Protein AF-A0A920EC69-F1 (afdb_monomer_lite)

Foldseek 3Di:
DPDDPDDDPVNVVLLDDDVVVVVLLVVLVFDWDAAPSWTFTDDLQFGQKTWDQDPVRDIDIQGGRWDVRSVVCCVPPVPDPPSVRSNVVSVVLVQAQFAPHDDDPSLQFRQLSNQLSVCVDPPRPPQWAPKDWDHFPDDDPTRNDHDWTWIWTDDPNWIEIEIEGEAQDLCRQVRSQVCCVVVPTQEYEYEYAPVRPDVVNVVSNVPDPHHYYYDHDHRRHHDDPPPDD

Radius of gyration: 18.62 Å; chains: 1; bounding box: 47×55×48 Å

pLDDT: mean 84.96, std 16.76, range [35.03, 98.44]

Structure (mmCIF, N/CA/C/O backbone):
data_AF-A0A920EC69-F1
#
_entry.id   AF-A0A920EC69-F1
#
loop_
_atom_site.group_PDB
_atom_site.id
_atom_site.type_symbol
_atom_site.label_atom_id
_atom_site.label_alt_id
_atom_site.label_comp_id
_atom_site.label_asym_id
_atom_site.label_entity_id
_atom_site.label_seq_id
_atom_site.pdbx_PDB_ins_code
_atom_site.Cartn_x
_atom_site.Cartn_y
_atom_site.Cartn_z
_atom_site.occupancy
_atom_site.B_iso_or_equiv
_atom_site.auth_seq_id
_atom_site.auth_comp_id
_atom_site.auth_asym_id
_atom_site.auth_atom_id
_atom_site.pdbx_PDB_model_num
ATOM 1 N N . MET A 1 1 ? -29.998 -17.412 0.182 1.00 40.50 1 MET A N 1
ATOM 2 C CA . MET A 1 1 ? -28.534 -17.211 0.162 1.00 40.50 1 MET A CA 1
ATOM 3 C C . MET A 1 1 ? -28.000 -17.900 -1.075 1.00 40.50 1 MET A C 1
ATOM 5 O O . MET A 1 1 ? -28.049 -19.121 -1.127 1.00 40.50 1 MET A O 1
ATOM 9 N N . ALA A 1 2 ? -27.590 -17.143 -2.092 1.00 36.06 2 ALA A N 1
ATOM 10 C CA . ALA A 1 2 ? -26.798 -17.727 -3.168 1.00 36.06 2 ALA A CA 1
ATOM 11 C C . ALA A 1 2 ? -25.418 -18.094 -2.587 1.00 36.06 2 ALA A C 1
ATOM 13 O O . ALA A 1 2 ? -24.893 -17.312 -1.789 1.00 36.06 2 ALA A O 1
ATOM 14 N N . PRO A 1 3 ? -24.854 -19.270 -2.902 1.00 36.69 3 PRO A N 1
ATOM 15 C CA . PRO A 1 3 ? -23.499 -19.602 -2.485 1.00 36.69 3 PRO A CA 1
ATOM 16 C C . PRO A 1 3 ? -22.520 -18.585 -3.086 1.00 36.69 3 PRO A C 1
ATOM 18 O O . PRO A 1 3 ? -22.623 -18.245 -4.265 1.00 36.69 3 PRO A O 1
ATOM 21 N N . HIS A 1 4 ? -21.587 -18.085 -2.270 1.00 42.31 4 HIS A N 1
ATOM 22 C CA . HIS A 1 4 ? -20.467 -17.289 -2.769 1.00 42.31 4 HIS A CA 1
ATOM 23 C C . HIS A 1 4 ? -19.685 -18.117 -3.799 1.00 42.31 4 HIS A C 1
ATOM 25 O O . HIS A 1 4 ? -19.462 -19.308 -3.554 1.00 42.31 4 HIS A O 1
ATOM 31 N N . PRO A 1 5 ? -19.256 -17.523 -4.927 1.00 43.00 5 PRO A N 1
ATOM 32 C CA . PRO A 1 5 ? -18.393 -18.215 -5.870 1.00 43.00 5 PRO A CA 1
ATOM 33 C C . PRO A 1 5 ? -17.132 -18.666 -5.131 1.00 43.00 5 PRO A C 1
ATOM 35 O O . PRO A 1 5 ? -16.406 -17.860 -4.548 1.00 43.00 5 PRO A O 1
ATOM 38 N N . GLN A 1 6 ? -16.909 -19.979 -5.097 1.00 46.25 6 GLN A N 1
ATOM 39 C CA . GLN A 1 6 ? -15.645 -20.535 -4.638 1.00 46.25 6 GLN A CA 1
ATOM 40 C C . GLN A 1 6 ? -14.554 -20.071 -5.600 1.00 46.25 6 GLN A C 1
ATOM 42 O O . GLN A 1 6 ? -14.723 -20.149 -6.817 1.00 46.25 6 GLN A O 1
ATOM 47 N N . ARG A 1 7 ? -13.446 -19.579 -5.041 1.00 44.22 7 ARG A N 1
ATOM 48 C CA . ARG A 1 7 ? -12.288 -19.100 -5.796 1.00 44.22 7 ARG A CA 1
ATOM 49 C C . ARG A 1 7 ? -11.799 -20.205 -6.739 1.00 44.22 7 ARG A C 1
ATOM 51 O O . ARG A 1 7 ? -11.346 -21.250 -6.274 1.00 44.22 7 ARG A O 1
ATOM 58 N N . GLY A 1 8 ? -11.961 -20.005 -8.045 1.00 36.34 8 GLY A N 1
ATOM 59 C CA . GLY A 1 8 ? -11.660 -21.019 -9.055 1.00 36.34 8 GLY A CA 1
ATOM 60 C C . GLY A 1 8 ? -10.157 -21.260 -9.211 1.00 36.34 8 GLY A C 1
ATOM 61 O O . GLY A 1 8 ? -9.343 -20.363 -9.000 1.00 36.34 8 GLY A O 1
ATOM 62 N N . SER A 1 9 ? -9.778 -22.465 -9.639 1.00 38.69 9 SER A N 1
ATOM 63 C CA . SER A 1 9 ? -8.388 -22.844 -9.942 1.00 38.69 9 SER A CA 1
ATOM 64 C C . SER A 1 9 ? -7.708 -21.951 -10.992 1.00 38.69 9 SER A C 1
ATOM 66 O O . SER A 1 9 ? -6.482 -21.890 -11.023 1.00 38.69 9 SER A O 1
ATOM 68 N N . ASP A 1 10 ? -8.479 -21.241 -11.820 1.00 38.44 10 ASP A N 1
ATOM 69 C CA . ASP A 1 10 ? -7.960 -20.288 -12.810 1.00 38.44 10 ASP A CA 1
ATOM 70 C C . ASP A 1 10 ? -7.569 -18.924 -12.203 1.00 38.44 10 ASP A C 1
ATOM 72 O O . ASP A 1 10 ? -6.589 -18.336 -12.653 1.00 38.44 10 ASP A O 1
ATOM 76 N N . GLU A 1 11 ? -8.210 -18.462 -11.117 1.00 39.25 11 GLU A N 1
ATOM 77 C CA . GLU A 1 11 ? -7.762 -17.261 -10.372 1.00 39.25 11 GLU A CA 1
ATOM 78 C C . GLU A 1 11 ? -6.449 -17.505 -9.610 1.00 39.25 11 GLU A C 1
ATOM 80 O O . GLU A 1 11 ? -5.664 -16.588 -9.374 1.00 39.25 11 GLU A O 1
ATOM 85 N N . LEU A 1 12 ? -6.190 -18.753 -9.211 1.00 40.03 12 LEU A N 1
ATOM 86 C CA . LEU A 1 12 ? -4.910 -19.155 -8.619 1.00 40.03 12 LEU A CA 1
ATOM 87 C C . LEU A 1 12 ? -3.797 -19.234 -9.675 1.00 40.03 12 LEU A C 1
ATOM 89 O O . LEU A 1 12 ? -2.646 -18.932 -9.366 1.00 40.03 12 LEU A O 1
ATOM 93 N N . LYS A 1 13 ? -4.130 -19.583 -10.926 1.00 41.31 13 LYS A N 1
ATOM 94 C CA . LYS A 1 13 ? -3.188 -19.541 -12.055 1.00 41.31 13 LYS A CA 1
ATOM 95 C C . LYS A 1 13 ? -2.881 -18.114 -12.506 1.00 41.31 13 LYS A C 1
ATOM 97 O O . LYS A 1 13 ? -1.731 -17.848 -12.825 1.00 41.31 13 LYS A O 1
ATOM 102 N N . SER A 1 14 ? -3.840 -17.185 -12.458 1.00 48.25 14 SER A N 1
ATOM 103 C CA . SER A 1 14 ? -3.589 -15.764 -12.766 1.00 48.25 14 SER A CA 1
ATOM 104 C C . SER A 1 14 ? -2.726 -15.048 -11.714 1.00 48.25 14 SER A C 1
ATOM 106 O O . SER A 1 14 ? -2.294 -13.920 -11.933 1.00 48.25 14 SER A O 1
ATOM 108 N N . GLN A 1 15 ? -2.469 -15.689 -10.568 1.00 56.97 15 GLN A N 1
ATOM 109 C CA . GLN A 1 15 ? -1.502 -15.237 -9.560 1.00 56.97 15 GLN A CA 1
ATOM 110 C C . GLN A 1 15 ? -0.116 -15.885 -9.723 1.00 56.97 15 GLN A C 1
ATOM 112 O O . GLN A 1 15 ? 0.828 -15.544 -9.006 1.00 56.97 15 GLN A O 1
ATOM 117 N N . SER A 1 16 ? 0.026 -16.839 -10.645 1.00 70.50 16 SER A N 1
ATOM 118 C CA . SER A 1 16 ? 1.314 -17.439 -10.971 1.00 70.50 16 SER A CA 1
ATOM 119 C C . SER A 1 16 ? 2.087 -16.482 -11.866 1.00 70.50 16 SER A C 1
ATOM 121 O O . SER A 1 16 ? 1.636 -16.145 -12.955 1.00 70.50 16 SER A O 1
ATOM 123 N N . ILE A 1 17 ? 3.261 -16.058 -11.410 1.00 82.94 17 ILE A N 1
ATOM 124 C CA . ILE A 1 17 ? 4.169 -15.206 -12.182 1.00 82.94 17 ILE A CA 1
ATOM 125 C C . ILE A 1 17 ? 5.371 -16.034 -12.605 1.00 82.94 17 ILE A C 1
ATOM 127 O O . ILE A 1 17 ? 5.779 -16.933 -11.863 1.00 82.94 17 ILE A O 1
ATOM 131 N N . ASP A 1 18 ? 5.935 -15.729 -13.772 1.00 87.38 18 ASP A N 1
ATOM 132 C CA . ASP A 1 18 ? 7.163 -16.371 -14.234 1.00 87.38 18 ASP A CA 1
ATOM 133 C C . ASP A 1 18 ? 8.250 -16.276 -13.135 1.00 87.38 18 ASP A C 1
ATOM 135 O O . ASP A 1 18 ? 8.505 -15.176 -12.622 1.00 87.38 18 ASP A O 1
ATOM 139 N N . PRO A 1 19 ? 8.885 -17.396 -12.730 1.00 89.88 19 PRO A N 1
ATOM 140 C CA . PRO A 1 19 ? 9.929 -17.395 -11.708 1.00 89.88 19 PRO A CA 1
ATOM 141 C C . PRO A 1 19 ? 11.112 -16.463 -12.006 1.00 89.88 19 PRO A C 1
ATOM 143 O O . PRO A 1 19 ? 11.703 -15.920 -11.071 1.00 89.88 19 PRO A O 1
ATOM 146 N N . LEU A 1 20 ? 11.460 -16.251 -13.278 1.00 90.62 20 LEU A N 1
ATOM 147 C CA . LEU A 1 20 ? 12.510 -15.319 -13.692 1.00 90.62 20 LEU A CA 1
ATOM 148 C C . LEU A 1 20 ? 12.083 -13.871 -13.449 1.00 90.62 20 LEU A C 1
ATOM 150 O O . LEU A 1 20 ? 12.852 -13.102 -12.871 1.00 90.62 20 LEU A O 1
ATOM 154 N N . ILE A 1 21 ? 10.843 -13.516 -13.806 1.00 91.31 21 ILE A N 1
ATOM 155 C CA . ILE A 1 21 ? 10.281 -12.185 -13.529 1.00 91.31 21 ILE A CA 1
ATOM 156 C C . ILE A 1 21 ? 10.202 -11.951 -12.018 1.00 91.31 21 ILE A C 1
ATOM 158 O O . ILE A 1 21 ? 10.614 -10.897 -11.533 1.00 91.31 21 ILE A O 1
ATOM 162 N N . ARG A 1 22 ? 9.740 -12.949 -11.253 1.00 92.69 22 ARG A N 1
ATOM 163 C CA . ARG A 1 22 ? 9.722 -12.895 -9.783 1.00 92.69 22 ARG A CA 1
ATOM 164 C C . ARG A 1 22 ? 11.104 -12.585 -9.218 1.00 92.69 22 ARG A C 1
ATOM 166 O O . ARG A 1 22 ? 11.244 -11.657 -8.429 1.00 92.69 22 ARG A O 1
ATOM 173 N N . ASN A 1 23 ? 12.111 -13.344 -9.642 1.00 93.38 23 ASN A N 1
ATOM 174 C CA . ASN A 1 23 ? 13.487 -13.186 -9.182 1.00 93.38 23 ASN A CA 1
ATOM 175 C C . ASN A 1 23 ? 14.032 -11.791 -9.529 1.00 93.38 23 ASN A C 1
ATOM 177 O O . ASN A 1 23 ? 14.634 -11.136 -8.683 1.00 93.38 23 ASN A O 1
ATOM 181 N N . MET A 1 24 ? 13.758 -11.294 -10.738 1.00 93.44 24 MET A N 1
ATOM 182 C CA . MET A 1 24 ? 14.157 -9.950 -11.159 1.00 93.44 24 MET A CA 1
ATOM 183 C C . MET A 1 24 ? 13.553 -8.854 -10.262 1.00 93.44 24 MET A C 1
ATOM 185 O O . MET A 1 24 ? 14.264 -7.938 -9.848 1.00 93.44 24 MET A O 1
ATOM 189 N N . LEU A 1 25 ? 12.267 -8.967 -9.913 1.00 94.44 25 LEU A N 1
ATOM 190 C CA . LEU A 1 25 ? 11.591 -8.041 -8.998 1.00 94.44 25 LEU A CA 1
ATOM 191 C C . LEU A 1 25 ? 12.169 -8.119 -7.577 1.00 94.44 25 LEU A C 1
ATOM 193 O O . LEU A 1 25 ? 12.490 -7.089 -6.984 1.00 94.44 25 LEU A O 1
ATOM 197 N N . GLU A 1 26 ? 12.353 -9.327 -7.045 1.00 94.06 26 GLU A N 1
ATOM 198 C CA . GLU A 1 26 ? 12.874 -9.555 -5.691 1.00 94.06 26 GLU A CA 1
ATOM 199 C C . GLU A 1 26 ? 14.326 -9.062 -5.540 1.00 94.06 26 GLU A C 1
ATOM 201 O O . GLU A 1 26 ? 14.648 -8.404 -4.548 1.00 94.06 26 GLU A O 1
ATOM 206 N N . LYS A 1 27 ? 15.184 -9.279 -6.550 1.00 95.19 27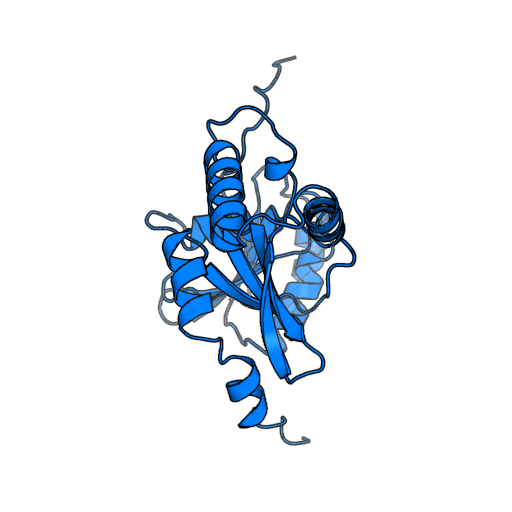 LYS A N 1
ATOM 207 C CA . LYS A 1 27 ? 16.550 -8.717 -6.613 1.00 95.19 27 LYS A CA 1
ATOM 208 C C . LYS A 1 27 ? 16.570 -7.192 -6.551 1.00 95.19 27 LYS A C 1
ATOM 210 O O . LYS A 1 27 ? 17.509 -6.618 -6.014 1.00 95.19 27 LYS A O 1
ATOM 215 N N . ASN A 1 28 ? 15.525 -6.551 -7.067 1.00 94.31 28 ASN A N 1
ATOM 216 C CA . ASN A 1 28 ? 15.339 -5.102 -7.052 1.00 94.31 28 ASN A CA 1
ATOM 217 C C . ASN A 1 28 ? 14.500 -4.621 -5.857 1.00 94.31 28 ASN A C 1
ATOM 219 O O . ASN A 1 28 ? 13.932 -3.529 -5.889 1.00 94.31 28 ASN A O 1
ATOM 223 N N . HIS A 1 29 ? 14.404 -5.441 -4.803 1.00 95.06 29 HIS A N 1
ATOM 224 C CA . HIS A 1 29 ? 13.693 -5.150 -3.556 1.00 95.06 29 HIS A CA 1
ATOM 225 C C . HIS A 1 29 ? 12.197 -4.853 -3.727 1.00 95.06 29 HIS A C 1
ATOM 227 O O . HIS A 1 29 ? 11.569 -4.258 -2.846 1.00 95.06 29 HIS A O 1
ATOM 233 N N . CYS A 1 30 ? 11.611 -5.270 -4.848 1.00 94.31 30 CYS A N 1
ATOM 234 C CA . CYS A 1 30 ? 10.189 -5.116 -5.083 1.00 94.31 30 CYS A CA 1
ATOM 235 C C . CYS A 1 30 ? 9.404 -6.212 -4.363 1.00 94.31 30 CYS A C 1
ATOM 237 O O . CYS A 1 30 ? 9.760 -7.390 -4.381 1.00 94.31 30 CYS A O 1
ATOM 239 N N . VAL A 1 31 ? 8.276 -5.819 -3.784 1.00 92.44 31 VAL A N 1
ATOM 240 C CA . VAL A 1 31 ? 7.234 -6.731 -3.324 1.00 92.44 31 VAL A CA 1
ATOM 241 C C . VAL A 1 31 ? 6.284 -6.983 -4.487 1.00 92.44 31 VAL A C 1
ATOM 243 O O . VAL A 1 31 ? 5.782 -6.041 -5.099 1.00 92.44 31 VAL A O 1
ATOM 246 N N . VAL A 1 32 ? 6.020 -8.254 -4.780 1.00 91.75 32 VAL A N 1
ATOM 247 C CA . VAL A 1 32 ? 5.036 -8.647 -5.796 1.00 91.75 32 VAL A CA 1
ATOM 248 C C . VAL A 1 32 ? 3.631 -8.488 -5.224 1.00 91.75 32 VAL A C 1
ATOM 250 O O . VAL A 1 32 ? 3.304 -9.092 -4.198 1.00 91.75 32 VAL A O 1
ATOM 253 N N . THR A 1 33 ? 2.791 -7.707 -5.896 1.00 89.19 33 THR A N 1
ATOM 254 C CA . THR A 1 33 ? 1.381 -7.515 -5.543 1.00 89.19 33 THR A CA 1
ATOM 255 C C . THR A 1 33 ? 0.462 -7.921 -6.689 1.00 89.19 33 THR A C 1
ATOM 257 O O . THR A 1 33 ? 0.853 -7.941 -7.856 1.00 89.19 33 THR A O 1
ATOM 260 N N . PHE A 1 34 ? -0.772 -8.279 -6.336 1.00 87.56 34 PHE A N 1
ATOM 261 C CA . PHE A 1 34 ? -1.829 -8.645 -7.274 1.00 87.56 34 PHE A CA 1
ATOM 262 C C . PHE A 1 34 ? -3.006 -7.720 -7.023 1.00 87.56 34 PHE A C 1
ATOM 264 O O . PHE A 1 34 ? -3.602 -7.768 -5.949 1.00 87.56 34 PHE A O 1
ATOM 271 N N . GLU A 1 35 ? -3.333 -6.872 -7.986 1.00 83.06 35 GLU A N 1
ATOM 272 C CA . GLU A 1 35 ? -4.371 -5.863 -7.824 1.00 83.06 35 GLU A CA 1
ATOM 273 C C . GLU A 1 35 ? -5.105 -5.649 -9.143 1.00 83.06 35 GLU A C 1
ATOM 275 O O . GLU A 1 35 ? -4.475 -5.439 -10.176 1.00 83.06 35 GLU A O 1
ATOM 280 N N . ASN A 1 36 ? -6.439 -5.720 -9.111 1.00 80.94 36 ASN A N 1
ATOM 281 C CA . ASN A 1 36 ? -7.310 -5.520 -10.277 1.00 80.94 36 ASN A CA 1
ATOM 282 C C . ASN A 1 36 ? -6.918 -6.389 -11.487 1.00 80.94 36 ASN A C 1
ATOM 284 O O . ASN A 1 36 ? -6.865 -5.925 -12.621 1.00 80.94 36 ASN A O 1
ATOM 288 N N . GLY A 1 37 ? -6.582 -7.659 -11.227 1.00 82.75 37 GLY A N 1
ATOM 289 C CA . GLY A 1 37 ? -6.149 -8.614 -12.253 1.00 82.75 37 GLY A CA 1
ATOM 290 C C . GLY A 1 37 ? -4.732 -8.384 -12.792 1.00 82.75 37 GLY A C 1
ATOM 291 O O . GLY A 1 37 ? -4.292 -9.139 -13.653 1.00 82.75 37 GLY A O 1
ATOM 292 N N . LYS A 1 38 ? -4.007 -7.384 -12.281 1.00 86.50 38 LYS A N 1
ATOM 293 C CA . LYS A 1 38 ? -2.642 -7.043 -12.691 1.00 86.50 38 LYS A CA 1
ATOM 294 C C . LYS A 1 38 ? -1.640 -7.498 -11.641 1.00 86.50 38 LYS A C 1
ATOM 296 O O . LYS A 1 38 ? -1.882 -7.384 -10.438 1.00 86.50 38 LYS A O 1
ATOM 301 N N . VAL A 1 39 ? -0.491 -7.970 -12.105 1.00 90.44 39 VAL A N 1
ATOM 302 C CA . VAL A 1 39 ? 0.662 -8.257 -11.249 1.00 90.44 39 VAL A CA 1
ATOM 303 C C . VAL A 1 39 ? 1.585 -7.054 -11.286 1.00 90.44 39 VAL A C 1
ATOM 305 O O . VAL A 1 39 ? 2.016 -6.643 -12.362 1.00 90.44 39 VAL A O 1
ATOM 308 N N . LYS A 1 40 ? 1.919 -6.505 -10.121 1.00 90.94 40 LYS A N 1
ATOM 309 C CA . LYS A 1 40 ? 2.798 -5.342 -10.003 1.00 90.94 40 LYS A CA 1
ATOM 310 C C . LYS A 1 40 ? 4.034 -5.670 -9.174 1.00 90.94 40 LYS A C 1
ATOM 312 O O . LYS A 1 40 ? 3.994 -6.483 -8.251 1.00 90.94 40 LYS A O 1
ATOM 317 N N . GLY A 1 41 ? 5.134 -5.008 -9.509 1.00 93.19 41 GLY A N 1
ATOM 318 C CA . GLY A 1 41 ? 6.326 -4.908 -8.681 1.00 93.19 41 GLY A CA 1
ATOM 319 C C . GLY A 1 41 ? 6.316 -3.577 -7.945 1.00 93.19 41 GLY A C 1
ATOM 320 O O . GLY A 1 41 ? 6.374 -2.520 -8.577 1.00 93.19 41 GLY A O 1
ATOM 321 N N . GLU A 1 42 ? 6.228 -3.620 -6.618 1.00 93.31 42 GLU A N 1
ATOM 322 C CA . GLU A 1 42 ? 6.165 -2.420 -5.792 1.00 93.31 42 GLU A CA 1
ATOM 323 C C . GLU A 1 42 ? 7.400 -2.227 -4.925 1.00 93.31 42 GLU A C 1
ATOM 325 O O . GLU A 1 42 ? 7.772 -3.105 -4.152 1.00 93.31 42 GLU A O 1
ATOM 330 N N . LEU A 1 43 ? 7.960 -1.021 -4.945 1.00 94.69 43 LEU A N 1
ATOM 331 C CA . LEU A 1 43 ? 9.047 -0.622 -4.062 1.00 94.69 43 LEU A CA 1
ATOM 332 C C . LEU A 1 43 ? 8.549 0.438 -3.078 1.00 94.69 43 LEU A C 1
ATOM 334 O O . LEU A 1 43 ? 8.090 1.509 -3.474 1.00 94.69 43 LEU A O 1
ATOM 338 N N . LYS A 1 44 ? 8.600 0.135 -1.775 1.00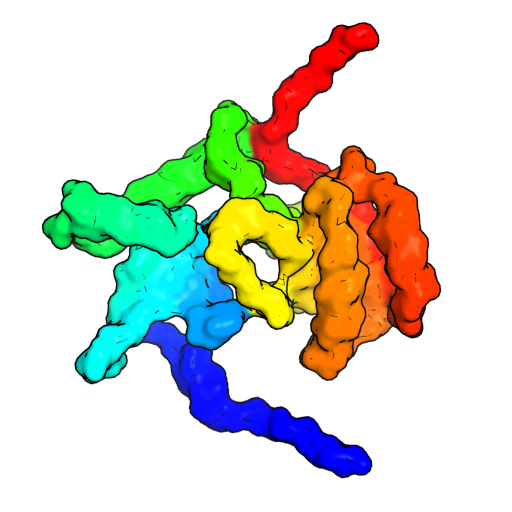 93.75 44 LYS A N 1
ATOM 339 C CA . LYS A 1 44 ? 8.085 1.009 -0.700 1.00 93.75 44 LYS A CA 1
ATOM 340 C C . LYS A 1 44 ? 6.641 1.491 -0.935 1.00 93.75 44 LYS A C 1
ATOM 342 O O . LYS A 1 44 ? 6.301 2.662 -0.744 1.00 93.75 44 LYS A O 1
ATOM 347 N N . GLY A 1 45 ? 5.792 0.590 -1.432 1.00 92.62 45 GLY A N 1
ATOM 348 C CA . GLY A 1 45 ? 4.397 0.886 -1.778 1.00 92.62 45 GLY A CA 1
ATOM 349 C C . GLY A 1 45 ? 4.198 1.733 -3.036 1.00 92.62 45 GLY A C 1
ATOM 350 O O . GLY A 1 45 ? 3.111 2.263 -3.233 1.00 92.62 45 GLY A O 1
ATOM 351 N N . LEU A 1 46 ? 5.225 1.912 -3.867 1.00 92.75 46 LEU A N 1
ATOM 352 C CA . LEU A 1 46 ? 5.086 2.514 -5.188 1.00 92.75 46 LEU A CA 1
ATOM 353 C C . LEU A 1 46 ? 5.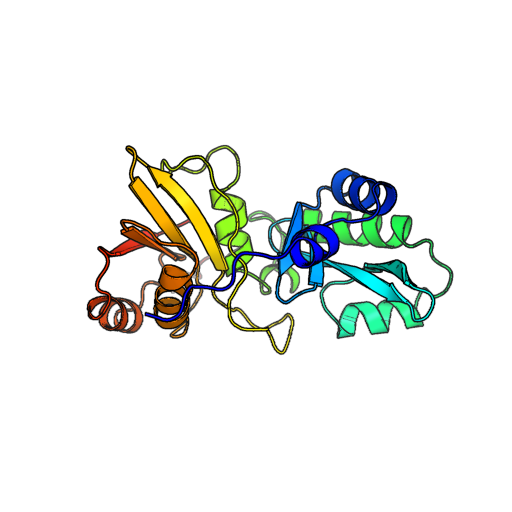171 1.423 -6.258 1.00 92.75 46 LEU A C 1
ATOM 355 O O . LEU A 1 46 ? 6.210 0.768 -6.334 1.00 92.75 46 LEU A O 1
ATOM 359 N N . PRO A 1 47 ? 4.142 1.235 -7.099 1.00 91.50 47 PRO A N 1
ATOM 360 C CA . PRO A 1 47 ? 4.263 0.407 -8.293 1.00 91.50 47 PRO A CA 1
ATOM 361 C C . PRO A 1 47 ? 5.299 0.995 -9.251 1.00 91.50 47 PRO A C 1
ATOM 363 O O . PRO A 1 47 ? 5.142 2.125 -9.711 1.00 91.50 47 PRO A O 1
ATOM 366 N N . ILE A 1 48 ? 6.355 0.229 -9.526 1.00 92.06 48 ILE A N 1
ATOM 367 C CA . ILE A 1 48 ? 7.421 0.601 -10.471 1.00 92.06 48 ILE A CA 1
ATOM 368 C C . ILE A 1 48 ? 7.538 -0.378 -11.637 1.00 92.06 48 ILE A C 1
ATOM 370 O O . ILE A 1 48 ? 8.309 -0.142 -12.563 1.00 92.06 48 ILE A O 1
ATOM 374 N N . ALA A 1 49 ? 6.799 -1.486 -11.589 1.00 92.19 49 ALA A N 1
ATOM 375 C CA . ALA A 1 49 ? 6.748 -2.458 -12.663 1.00 92.19 49 ALA A CA 1
ATOM 376 C C . ALA A 1 49 ? 5.383 -3.156 -12.722 1.00 92.19 49 ALA A C 1
ATOM 378 O O . ALA A 1 49 ? 4.691 -3.267 -11.707 1.00 92.19 49 ALA A O 1
ATOM 379 N N . GLU A 1 50 ? 5.003 -3.640 -13.898 1.00 91.38 50 GLU A N 1
ATOM 380 C CA . GLU A 1 50 ? 3.790 -4.424 -14.143 1.00 91.38 50 GLU A CA 1
ATOM 381 C C . GLU A 1 50 ? 4.108 -5.579 -15.089 1.00 91.38 50 GLU A C 1
ATOM 383 O O . GLU A 1 50 ? 4.840 -5.403 -16.061 1.00 91.38 50 GLU A O 1
ATOM 388 N N . VAL A 1 51 ? 3.580 -6.765 -14.792 1.00 90.50 51 VAL A N 1
ATOM 389 C CA . VAL A 1 51 ? 3.692 -7.917 -15.692 1.00 90.50 51 VAL A CA 1
ATOM 390 C C . VAL A 1 51 ? 2.550 -7.854 -16.693 1.00 90.50 51 VAL A C 1
ATOM 392 O O . VAL A 1 51 ? 1.381 -7.858 -16.307 1.00 90.50 51 VAL A O 1
ATOM 395 N N . VAL A 1 52 ? 2.899 -7.822 -17.974 1.00 88.25 52 VAL A N 1
ATOM 396 C CA . VAL A 1 52 ? 1.965 -7.757 -19.095 1.00 88.25 52 VAL A CA 1
ATOM 397 C C . VAL A 1 52 ? 2.090 -9.034 -19.911 1.00 88.25 52 VAL A C 1
ATOM 399 O O . VAL A 1 52 ? 3.190 -9.503 -20.187 1.00 88.25 52 VAL A O 1
ATOM 402 N N . THR A 1 53 ? 0.956 -9.619 -20.288 1.00 83.75 53 THR A N 1
ATOM 403 C CA . THR A 1 53 ? 0.917 -10.788 -21.175 1.00 83.75 53 THR A CA 1
ATOM 404 C C . THR A 1 53 ? 0.722 -10.324 -22.614 1.00 83.75 53 THR A C 1
ATOM 406 O O . THR A 1 53 ? -0.234 -9.604 -22.907 1.00 83.75 53 THR A O 1
ATOM 409 N N . GLY A 1 54 ? 1.643 -10.709 -23.496 1.00 78.00 54 GLY A N 1
ATOM 410 C CA . GLY A 1 54 ? 1.590 -10.424 -24.923 1.00 78.00 54 GLY A CA 1
ATOM 411 C C . GLY A 1 54 ? 0.505 -11.229 -25.654 1.00 78.00 54 GLY A C 1
ATOM 412 O O . GLY A 1 54 ? -0.060 -12.174 -25.098 1.00 78.00 54 GLY A O 1
ATOM 413 N N . PRO A 1 55 ? 0.196 -10.881 -26.919 1.00 77.56 55 PRO A N 1
ATOM 414 C CA . PRO A 1 55 ? -0.792 -11.602 -27.731 1.00 77.56 55 PRO A CA 1
ATOM 415 C C . PRO A 1 55 ? -0.450 -13.079 -27.987 1.00 77.56 55 PRO A C 1
ATOM 417 O O . PRO A 1 55 ? -1.335 -13.875 -28.290 1.00 77.56 55 PRO A O 1
ATOM 420 N N . ASP A 1 56 ? 0.829 -13.433 -27.885 1.00 80.94 56 ASP A N 1
ATOM 421 C CA . ASP A 1 56 ? 1.386 -14.786 -27.978 1.00 80.94 56 ASP A CA 1
ATOM 422 C C . ASP A 1 56 ? 1.251 -15.595 -26.675 1.00 80.94 56 ASP A C 1
ATOM 424 O O . ASP A 1 56 ? 1.534 -16.793 -26.656 1.00 80.94 56 ASP A O 1
ATOM 428 N N . GLY A 1 57 ? 0.780 -14.962 -25.598 1.00 78.06 57 GLY A N 1
ATOM 429 C CA . GLY A 1 57 ? 0.689 -15.554 -24.269 1.00 78.06 57 GLY A CA 1
ATOM 430 C C . GLY A 1 57 ? 1.981 -15.448 -23.457 1.00 78.06 57 GLY A C 1
ATOM 431 O O . GLY A 1 57 ? 1.998 -15.908 -22.313 1.00 78.06 57 GLY A O 1
ATOM 432 N N . GLU A 1 58 ? 3.043 -14.833 -23.989 1.00 82.31 58 GLU A N 1
ATOM 433 C CA . GLU A 1 58 ? 4.290 -14.636 -23.251 1.00 82.31 58 GLU A CA 1
ATOM 434 C C . GLU A 1 58 ? 4.187 -13.424 -22.319 1.00 82.31 58 GLU A C 1
ATOM 436 O O . GLU A 1 58 ? 3.778 -12.326 -22.700 1.00 82.31 58 GLU A O 1
ATOM 441 N N . SER A 1 59 ? 4.550 -13.622 -21.052 1.00 85.38 59 SER A N 1
ATOM 442 C CA . SER A 1 59 ? 4.586 -12.542 -20.066 1.00 85.38 59 SER A CA 1
ATOM 443 C C . SER A 1 59 ? 5.918 -11.802 -20.121 1.00 85.38 59 SER A C 1
ATOM 445 O O . SER A 1 59 ? 6.978 -12.420 -20.113 1.00 85.38 59 SER A O 1
ATOM 447 N N . HIS A 1 60 ? 5.868 -10.475 -20.097 1.00 86.81 60 HIS A N 1
ATOM 448 C CA . HIS A 1 60 ? 7.037 -9.610 -19.986 1.00 86.81 60 HIS A CA 1
ATOM 449 C C . HIS A 1 60 ? 6.794 -8.514 -18.946 1.00 86.81 60 HIS A C 1
ATOM 451 O O . HIS A 1 60 ? 5.670 -8.296 -18.490 1.00 86.81 60 HIS A O 1
ATOM 457 N N . LEU A 1 61 ? 7.868 -7.846 -18.530 1.00 88.69 61 LEU A N 1
ATOM 458 C CA . LEU A 1 61 ? 7.806 -6.785 -17.533 1.00 88.69 61 LEU A CA 1
ATOM 459 C C . LEU A 1 61 ? 7.817 -5.417 -18.216 1.00 88.69 61 LEU A C 1
ATOM 461 O O . LEU A 1 61 ? 8.704 -5.123 -19.013 1.00 88.69 61 LEU A O 1
ATOM 465 N N . GLU A 1 62 ? 6.868 -4.560 -17.860 1.00 89.00 62 GLU A N 1
ATOM 466 C CA . GLU A 1 62 ? 6.913 -3.137 -18.175 1.00 89.00 62 GLU A CA 1
ATOM 467 C C . GLU A 1 62 ? 7.323 -2.351 -16.930 1.00 89.00 62 GLU A C 1
ATOM 469 O O . GLU A 1 62 ? 6.733 -2.524 -15.863 1.00 89.00 62 GLU A O 1
ATOM 474 N N . VAL A 1 63 ? 8.312 -1.466 -17.053 1.00 86.69 63 VAL A N 1
ATOM 475 C CA . VAL A 1 63 ? 8.932 -0.770 -15.913 1.00 86.69 63 VAL A CA 1
ATOM 476 C C . VAL A 1 63 ? 8.739 0.742 -16.033 1.00 86.69 63 VAL A C 1
ATOM 478 O O . VAL A 1 63 ? 8.985 1.317 -17.091 1.00 86.69 63 VAL A O 1
ATOM 481 N N . GLY A 1 64 ? 8.284 1.378 -14.951 1.00 81.81 64 GLY A N 1
ATOM 482 C CA . GLY A 1 64 ? 8.013 2.815 -14.843 1.00 81.81 64 GLY A CA 1
ATOM 483 C C . GLY A 1 64 ? 7.002 3.138 -13.738 1.00 81.81 64 GLY A C 1
ATOM 484 O O . GLY A 1 64 ? 6.242 2.274 -13.289 1.00 81.81 64 GLY A O 1
ATOM 485 N N . VAL A 1 65 ? 6.969 4.398 -13.303 1.00 75.38 65 VAL A N 1
ATOM 486 C CA . VAL A 1 65 ? 6.065 4.910 -12.261 1.00 75.38 65 VAL A CA 1
ATOM 487 C C . VAL A 1 65 ? 4.737 5.332 -12.898 1.00 75.38 65 VAL A C 1
ATOM 489 O O . VAL A 1 65 ? 4.380 6.506 -12.987 1.00 75.38 65 VAL A O 1
ATOM 492 N N . GLY A 1 66 ? 3.997 4.332 -13.375 1.00 69.50 66 GLY A N 1
ATOM 493 C CA . GLY A 1 66 ? 2.691 4.492 -14.011 1.00 69.50 66 GLY A CA 1
ATOM 494 C C . GLY A 1 66 ? 2.690 4.456 -15.527 1.00 69.50 66 GLY A C 1
ATOM 495 O O . GLY A 1 66 ? 3.727 4.514 -16.175 1.00 69.50 66 GLY A O 1
ATOM 496 N N . THR A 1 67 ? 1.490 4.362 -16.098 1.00 58.75 67 THR A N 1
ATOM 497 C CA . THR A 1 67 ? 1.295 4.085 -17.526 1.00 58.75 67 THR A CA 1
ATOM 498 C C . THR A 1 67 ? 2.020 5.086 -18.428 1.00 58.75 67 THR A C 1
ATOM 500 O O . THR A 1 67 ? 2.709 4.677 -19.352 1.00 58.75 67 THR A O 1
ATOM 503 N N . TYR A 1 68 ? 1.939 6.387 -18.129 1.00 53.62 68 TYR A N 1
ATOM 504 C CA . TYR A 1 68 ? 2.594 7.424 -18.937 1.00 53.62 68 TYR A CA 1
ATOM 505 C C . TYR A 1 68 ? 4.123 7.378 -18.862 1.00 53.62 68 TYR A C 1
ATOM 507 O O . TYR A 1 68 ? 4.789 7.584 -19.872 1.00 53.62 68 TYR A O 1
ATOM 515 N N . ASP A 1 69 ? 4.673 7.088 -17.685 1.00 62.84 69 ASP A N 1
ATOM 516 C CA . ASP A 1 69 ? 6.117 6.974 -17.477 1.00 62.84 69 ASP A CA 1
ATOM 517 C C . ASP A 1 69 ? 6.678 5.737 -18.200 1.00 62.84 69 ASP A C 1
ATOM 519 O O . ASP A 1 69 ? 7.714 5.809 -18.859 1.00 62.84 69 ASP A O 1
ATOM 523 N N . ARG A 1 70 ? 5.926 4.626 -18.194 1.00 62.28 70 ARG A N 1
ATOM 524 C CA . ARG A 1 70 ? 6.262 3.400 -18.941 1.00 62.28 70 ARG A CA 1
ATOM 525 C C . ARG A 1 70 ? 6.271 3.620 -20.451 1.00 62.28 70 ARG A C 1
ATOM 527 O O . ARG A 1 70 ? 7.224 3.226 -21.118 1.00 62.28 70 ARG A O 1
ATOM 534 N N . GLU A 1 71 ? 5.246 4.277 -20.990 1.00 55.78 71 GLU A N 1
ATOM 535 C CA . GLU A 1 71 ? 5.170 4.585 -22.424 1.00 55.78 71 GLU A CA 1
ATOM 536 C C . GLU A 1 71 ? 6.273 5.566 -22.857 1.00 55.78 71 GLU A C 1
ATOM 538 O O . GLU A 1 71 ? 6.904 5.371 -23.895 1.00 55.78 71 GLU A O 1
ATOM 543 N N . ALA A 1 72 ? 6.586 6.574 -22.035 1.00 55.84 72 ALA A N 1
ATOM 544 C CA . ALA A 1 72 ? 7.698 7.487 -22.298 1.00 55.84 72 ALA A CA 1
ATOM 545 C C . ALA A 1 72 ? 9.060 6.766 -22.271 1.00 55.84 72 ALA A C 1
ATOM 547 O O . ALA A 1 72 ? 9.898 6.996 -23.146 1.00 55.84 72 ALA A O 1
ATOM 548 N N . HIS A 1 73 ? 9.275 5.849 -21.323 1.00 55.59 73 HIS A N 1
ATOM 549 C CA . HIS A 1 73 ? 10.504 5.058 -21.249 1.00 55.59 73 HIS A CA 1
ATOM 550 C C . HIS A 1 73 ? 10.695 4.122 -22.449 1.00 55.59 73 HIS A C 1
ATOM 552 O O . HIS A 1 73 ? 11.809 4.050 -22.973 1.00 55.59 73 HIS A O 1
ATOM 558 N N . LYS A 1 74 ? 9.626 3.482 -22.948 1.00 56.12 74 LYS A N 1
ATOM 559 C CA . LYS A 1 74 ? 9.672 2.658 -24.174 1.00 56.12 74 LYS A CA 1
ATOM 560 C C . LYS A 1 74 ? 10.140 3.452 -25.399 1.00 56.12 74 LYS A C 1
ATOM 562 O O . LYS A 1 74 ? 10.832 2.905 -26.254 1.00 56.12 74 LYS A O 1
ATOM 567 N N . ILE A 1 75 ? 9.781 4.736 -25.482 1.00 55.16 75 ILE A N 1
ATOM 568 C CA . ILE A 1 75 ? 10.138 5.616 -26.606 1.00 55.16 75 ILE A CA 1
ATOM 569 C C . ILE A 1 75 ? 11.593 6.101 -26.504 1.00 55.16 75 ILE A C 1
ATOM 571 O O . ILE A 1 75 ? 12.279 6.193 -27.520 1.00 55.16 75 ILE A O 1
ATOM 575 N N . VAL A 1 76 ? 12.076 6.412 -25.297 1.00 57.72 76 VAL A N 1
ATOM 576 C CA . VAL A 1 76 ? 13.407 7.016 -25.091 1.00 57.72 76 VAL A CA 1
ATOM 577 C C . VAL A 1 76 ? 14.531 5.969 -25.047 1.00 57.72 76 VAL A C 1
ATOM 579 O O . VAL A 1 76 ? 15.617 6.235 -25.556 1.00 57.72 76 VAL A O 1
ATOM 582 N N . ASN A 1 77 ? 14.271 4.768 -24.515 1.00 58.56 77 ASN A N 1
ATOM 583 C CA . ASN A 1 77 ? 15.285 3.732 -24.260 1.00 58.56 77 ASN A CA 1
ATOM 584 C C . ASN A 1 77 ? 14.957 2.380 -24.931 1.00 58.56 77 ASN A C 1
ATOM 586 O O . ASN A 1 77 ? 15.178 1.329 -24.339 1.00 58.56 77 ASN A O 1
ATOM 590 N N . TYR A 1 78 ? 14.456 2.381 -26.171 1.00 55.97 78 TYR A N 1
ATOM 591 C CA . TYR A 1 78 ? 13.935 1.180 -26.858 1.00 55.97 78 TYR A CA 1
ATOM 592 C C . TYR A 1 78 ? 14.864 -0.063 -26.861 1.00 55.97 78 TYR A C 1
ATOM 594 O O . TYR A 1 78 ? 14.374 -1.186 -26.914 1.00 55.97 78 TYR A O 1
ATOM 602 N N . ASN A 1 79 ? 16.190 0.113 -26.772 1.00 69.94 79 ASN A N 1
ATOM 603 C CA . ASN A 1 79 ? 17.174 -0.984 -26.783 1.00 69.94 79 ASN A CA 1
ATOM 604 C C . ASN A 1 79 ? 17.772 -1.330 -25.401 1.00 69.94 79 ASN A 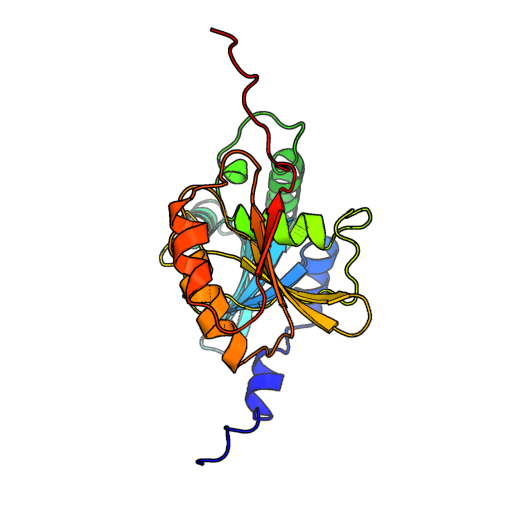C 1
ATOM 606 O O . ASN A 1 79 ? 18.678 -2.162 -25.331 1.00 69.94 79 ASN A O 1
ATOM 610 N N . GLU A 1 80 ? 17.345 -0.682 -24.312 1.00 79.19 80 GLU A N 1
ATOM 611 C CA . GLU A 1 80 ? 17.867 -0.981 -22.972 1.00 79.19 80 GLU A CA 1
ATOM 612 C C . GLU A 1 80 ? 17.254 -2.288 -22.428 1.00 79.19 80 GLU A C 1
ATOM 614 O O . GLU A 1 80 ? 16.037 -2.472 -22.509 1.00 79.19 80 GLU A O 1
ATOM 619 N N . PRO A 1 81 ? 18.054 -3.209 -21.855 1.00 87.44 81 PRO A N 1
ATOM 620 C CA . PRO A 1 81 ? 17.513 -4.387 -21.188 1.00 87.44 81 PRO A CA 1
ATOM 621 C C . PRO A 1 81 ? 16.596 -4.005 -20.020 1.00 87.44 81 PRO A C 1
ATOM 623 O O . PRO A 1 81 ? 16.964 -3.193 -19.171 1.00 87.44 81 PRO A O 1
ATOM 626 N N . VAL A 1 82 ? 15.436 -4.660 -19.920 1.00 87.75 82 VAL A N 1
ATOM 627 C CA . VAL A 1 82 ? 14.423 -4.374 -18.885 1.00 87.75 82 VAL A CA 1
ATOM 628 C C . VAL A 1 82 ? 14.967 -4.461 -17.454 1.00 87.75 82 VAL A C 1
ATOM 630 O O . VAL A 1 82 ? 14.578 -3.673 -16.596 1.00 87.75 82 VAL A O 1
ATOM 633 N N . GLU A 1 83 ? 15.907 -5.377 -17.201 1.00 89.38 83 GLU A N 1
ATOM 634 C CA . GLU A 1 83 ? 16.564 -5.527 -15.898 1.00 89.38 83 GLU A CA 1
ATOM 635 C C . GLU A 1 83 ? 17.397 -4.287 -15.543 1.00 89.38 83 GLU A C 1
ATOM 637 O O . GLU A 1 83 ? 17.326 -3.807 -14.415 1.00 89.38 83 GLU A O 1
ATOM 642 N N . THR A 1 84 ? 18.110 -3.712 -16.516 1.00 89.88 84 THR A N 1
ATOM 643 C CA . THR A 1 84 ? 18.886 -2.476 -16.340 1.00 89.88 84 THR A CA 1
ATOM 644 C C . THR A 1 84 ? 17.971 -1.283 -16.068 1.00 89.88 84 THR A C 1
ATOM 646 O O . THR A 1 84 ? 18.235 -0.485 -15.166 1.00 89.88 84 THR A O 1
ATOM 649 N N . THR A 1 85 ? 16.852 -1.178 -16.791 1.00 89.38 85 THR A N 1
ATOM 650 C CA . THR A 1 85 ? 15.851 -0.132 -16.544 1.00 89.38 85 THR A CA 1
ATOM 651 C C . THR A 1 85 ? 15.224 -0.268 -15.150 1.00 89.38 85 THR A C 1
ATOM 653 O O . THR A 1 85 ? 15.083 0.735 -14.444 1.00 89.38 85 THR A O 1
ATOM 656 N N . LEU A 1 86 ? 14.890 -1.493 -14.722 1.00 92.12 86 LEU A N 1
ATOM 657 C CA . LEU A 1 86 ? 14.356 -1.775 -13.386 1.00 92.12 86 LEU A CA 1
ATOM 658 C C . LEU A 1 86 ? 15.351 -1.425 -12.283 1.00 92.12 86 LEU A C 1
ATOM 660 O O . LEU A 1 86 ? 14.956 -0.787 -11.309 1.00 92.12 86 LEU A O 1
ATOM 664 N N . GLU A 1 87 ? 16.622 -1.788 -12.444 1.00 93.50 87 GLU A N 1
ATOM 665 C CA . GLU A 1 87 ? 17.678 -1.450 -11.489 1.00 93.50 87 GLU A CA 1
ATOM 666 C C . GLU A 1 87 ? 17.842 0.065 -11.342 1.00 93.50 87 GLU A C 1
ATOM 668 O O . GLU A 1 87 ? 17.860 0.594 -10.230 1.00 93.50 87 GLU A O 1
ATOM 673 N N . ARG A 1 88 ? 17.876 0.801 -12.454 1.00 91.69 88 ARG A N 1
ATOM 674 C CA . ARG A 1 88 ? 17.978 2.263 -12.418 1.00 91.69 88 ARG A CA 1
ATOM 675 C C . ARG A 1 88 ? 16.789 2.904 -11.692 1.00 91.69 88 ARG A C 1
ATOM 677 O O . ARG A 1 88 ? 16.985 3.778 -10.846 1.00 91.69 88 ARG A O 1
ATOM 684 N N . ILE A 1 89 ? 15.563 2.478 -12.005 1.00 91.19 89 ILE A N 1
ATOM 685 C CA . ILE A 1 89 ? 14.345 3.021 -11.381 1.00 91.19 89 ILE A CA 1
ATOM 686 C C . ILE A 1 89 ? 14.266 2.628 -9.901 1.00 91.19 89 ILE A C 1
ATOM 688 O O . ILE A 1 89 ? 13.913 3.462 -9.065 1.00 91.19 89 ILE A O 1
ATOM 692 N N . SER A 1 90 ? 14.634 1.395 -9.542 1.00 94.19 90 SER A N 1
ATOM 693 C CA . SER A 1 90 ? 14.638 0.942 -8.147 1.00 94.19 90 SER A CA 1
ATOM 694 C C . SER A 1 90 ? 15.643 1.736 -7.302 1.00 94.19 90 SER A C 1
ATOM 696 O O . SER A 1 90 ? 15.321 2.140 -6.178 1.00 94.19 90 SER A O 1
ATOM 698 N N . GLN A 1 91 ? 16.818 2.056 -7.854 1.00 94.19 91 GLN A N 1
ATOM 699 C CA . GLN A 1 91 ? 17.814 2.921 -7.218 1.00 94.19 91 GLN A CA 1
ATOM 700 C C . GLN A 1 91 ? 17.302 4.358 -7.045 1.00 94.19 91 GLN A C 1
ATOM 702 O O . GLN A 1 91 ? 17.434 4.935 -5.962 1.00 94.19 91 GLN A O 1
ATOM 707 N N . GLU A 1 92 ? 16.674 4.935 -8.072 1.00 93.00 92 GLU A N 1
ATOM 708 C CA . GLU A 1 92 ? 16.106 6.286 -8.013 1.00 93.00 92 GLU A CA 1
ATOM 709 C C . GLU A 1 92 ? 14.982 6.391 -6.972 1.00 93.00 92 GLU A C 1
ATOM 711 O O . GLU A 1 92 ? 14.983 7.285 -6.118 1.00 93.00 92 GLU A O 1
ATOM 716 N N . VAL A 1 93 ? 14.055 5.432 -6.971 1.00 94.44 93 VAL A N 1
ATOM 717 C CA . VAL A 1 93 ? 12.988 5.358 -5.971 1.00 94.44 93 VAL A CA 1
ATOM 718 C C . VAL A 1 93 ? 13.572 5.131 -4.582 1.00 94.44 93 VAL A C 1
ATOM 720 O O . VAL A 1 93 ? 13.150 5.797 -3.646 1.00 94.44 93 VAL A O 1
ATOM 723 N N . SER A 1 94 ? 14.582 4.278 -4.415 1.00 94.50 94 SER A N 1
ATOM 724 C CA . SER A 1 94 ? 15.231 4.079 -3.111 1.00 94.50 94 SER A CA 1
ATOM 725 C C . SER A 1 94 ? 15.876 5.362 -2.579 1.00 94.50 94 SER A C 1
ATOM 727 O O . SER A 1 94 ? 15.728 5.673 -1.391 1.00 94.50 94 SER A O 1
ATOM 729 N N . LYS A 1 95 ? 16.522 6.132 -3.467 1.00 94.50 95 LYS A N 1
ATOM 730 C CA . LYS A 1 95 ? 17.178 7.410 -3.164 1.00 94.50 95 LYS A CA 1
ATOM 731 C C . LYS A 1 95 ? 16.198 8.472 -2.669 1.00 94.50 95 LYS A C 1
ATOM 733 O O . LYS A 1 95 ? 16.512 9.176 -1.711 1.00 94.50 95 LYS A O 1
ATOM 738 N N . TYR A 1 96 ? 15.033 8.598 -3.306 1.00 94.56 96 TYR A N 1
ATOM 739 C CA . TYR A 1 96 ? 14.070 9.654 -2.975 1.00 94.56 96 TYR A CA 1
ATOM 740 C C . TYR A 1 96 ? 12.942 9.197 -2.052 1.00 94.56 96 TYR A C 1
ATOM 742 O O . TYR A 1 96 ? 12.390 10.006 -1.328 1.00 94.56 96 TYR A O 1
ATOM 750 N N . ARG A 1 97 ? 12.558 7.922 -2.024 1.00 93.44 97 ARG A N 1
ATOM 751 C CA . ARG A 1 97 ? 11.415 7.432 -1.237 1.00 93.44 97 ARG A CA 1
ATOM 752 C C . ARG A 1 97 ? 11.846 7.052 0.181 1.00 93.44 97 ARG A C 1
ATOM 754 O O . ARG A 1 97 ? 11.855 5.885 0.570 1.00 93.44 97 ARG A O 1
ATOM 761 N N . ASN A 1 98 ? 12.283 8.048 0.939 1.00 93.88 98 ASN A N 1
ATOM 762 C CA . ASN A 1 98 ? 12.610 7.959 2.361 1.00 93.88 98 ASN A CA 1
ATOM 763 C C . ASN A 1 98 ? 12.441 9.341 3.011 1.00 93.88 98 ASN A C 1
ATOM 765 O O . ASN A 1 98 ? 12.375 10.349 2.310 1.00 93.88 98 ASN A O 1
ATOM 769 N N . LYS A 1 99 ? 12.351 9.381 4.341 1.00 93.75 99 LYS A N 1
ATOM 770 C CA . LYS A 1 99 ? 12.042 10.600 5.099 1.00 93.75 99 LYS A CA 1
ATOM 771 C C . LYS A 1 99 ? 13.131 11.667 5.004 1.00 93.75 99 LYS A C 1
ATOM 773 O O . LYS A 1 99 ? 12.821 12.855 5.020 1.00 93.75 99 LYS A O 1
ATOM 778 N N . ASP A 1 100 ? 14.377 11.229 4.881 1.00 93.94 100 ASP A N 1
ATOM 779 C CA . ASP A 1 100 ? 15.563 12.081 4.931 1.00 93.94 1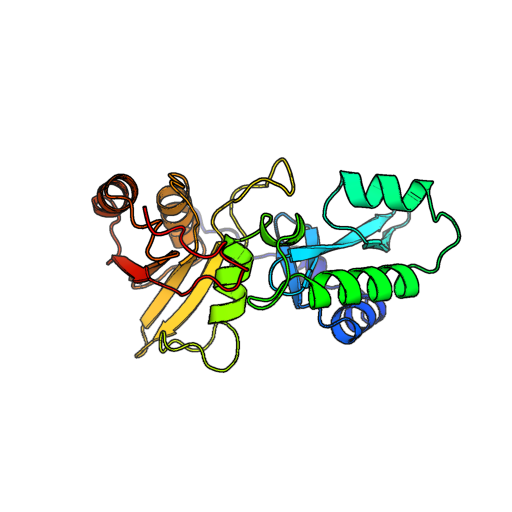00 ASP A CA 1
ATOM 780 C C . ASP A 1 100 ? 15.969 12.621 3.549 1.00 93.94 100 ASP A C 1
ATOM 782 O O . ASP A 1 100 ? 16.974 13.322 3.416 1.00 93.94 100 ASP A O 1
ATOM 786 N N . SER A 1 101 ? 15.204 12.310 2.498 1.00 93.50 101 SER A N 1
ATOM 787 C CA . SER A 1 101 ? 15.490 12.800 1.154 1.00 93.50 101 SER A CA 1
ATOM 788 C C . SER A 1 101 ? 15.113 14.274 0.985 1.00 93.50 101 SER A C 1
ATOM 790 O O . SER A 1 101 ? 14.292 14.845 1.702 1.00 93.50 101 SER A O 1
ATOM 792 N N . VAL A 1 102 ? 15.643 14.896 -0.068 1.00 92.19 102 VAL A N 1
ATOM 793 C CA . VAL A 1 102 ? 15.058 16.136 -0.594 1.00 92.19 102 VAL A CA 1
ATOM 794 C C . VAL A 1 102 ? 13.660 15.865 -1.161 1.00 92.19 102 VAL A C 1
ATOM 796 O O . VAL A 1 102 ? 13.367 14.748 -1.595 1.00 92.19 102 VAL A O 1
ATOM 799 N N . VAL A 1 103 ? 12.800 16.887 -1.176 1.00 90.94 103 VAL A N 1
ATOM 800 C CA . VAL A 1 103 ? 11.445 16.790 -1.741 1.00 90.94 103 VAL A CA 1
ATOM 801 C C . VAL A 1 103 ? 11.511 16.445 -3.231 1.00 90.94 103 VAL A C 1
ATOM 803 O O . VAL A 1 103 ? 12.160 17.142 -4.008 1.00 90.94 103 VAL A O 1
ATOM 806 N N . HIS A 1 104 ? 10.777 15.407 -3.629 1.00 90.06 104 HIS A N 1
ATOM 807 C CA . HIS A 1 104 ? 10.722 14.884 -4.991 1.00 90.06 104 HIS A CA 1
ATOM 808 C C . HIS A 1 104 ? 9.278 14.491 -5.381 1.00 90.06 104 HIS A C 1
ATOM 810 O O . HIS A 1 104 ? 8.483 14.136 -4.503 1.00 90.06 104 HIS A O 1
ATOM 816 N N . PRO A 1 105 ? 8.895 14.497 -6.676 1.00 88.69 105 PRO A N 1
ATOM 817 C CA . PRO A 1 105 ? 7.585 14.004 -7.118 1.00 88.69 105 PRO A CA 1
ATOM 818 C C . PRO A 1 105 ? 7.249 12.582 -6.639 1.00 88.69 105 PRO A C 1
ATOM 820 O O . PRO A 1 105 ? 6.122 12.326 -6.219 1.00 88.69 105 PRO A O 1
ATOM 823 N N . LEU A 1 106 ? 8.244 11.688 -6.574 1.00 91.00 106 LEU A N 1
ATOM 824 C CA . LEU A 1 106 ? 8.086 10.312 -6.063 1.00 91.00 106 LEU A CA 1
ATOM 825 C C . LEU A 1 106 ? 7.630 10.242 -4.594 1.00 91.00 106 LEU A C 1
ATOM 827 O O . LEU A 1 106 ? 7.121 9.210 -4.156 1.00 91.00 106 LEU A O 1
ATOM 831 N N . ASN A 1 107 ? 7.767 11.331 -3.828 1.00 91.69 107 ASN A N 1
ATOM 832 C CA . ASN A 1 107 ? 7.272 11.410 -2.453 1.00 91.69 107 ASN A CA 1
ATOM 833 C C . ASN A 1 107 ? 5.780 11.730 -2.351 1.00 91.69 107 ASN A C 1
ATOM 835 O O . ASN A 1 107 ? 5.244 11.763 -1.242 1.00 91.69 107 ASN A O 1
ATOM 839 N N . ARG A 1 108 ? 5.123 12.063 -3.466 1.00 88.94 108 ARG A N 1
ATOM 840 C CA . ARG A 1 108 ? 3.738 12.556 -3.496 1.00 88.94 108 ARG A CA 1
ATOM 841 C C . ARG A 1 108 ? 2.734 11.514 -3.979 1.00 88.94 108 ARG A C 1
ATOM 843 O O . ARG A 1 108 ? 1.552 11.667 -3.706 1.00 88.94 108 ARG A O 1
ATOM 850 N N . VAL A 1 109 ? 3.208 10.464 -4.640 1.00 89.81 109 VAL A N 1
ATOM 851 C CA . VAL A 1 109 ? 2.382 9.407 -5.238 1.00 89.81 109 VAL A CA 1
ATOM 852 C C . VAL A 1 109 ? 2.303 8.167 -4.347 1.00 89.81 109 VAL A C 1
ATOM 854 O O . VAL A 1 109 ? 3.258 7.842 -3.628 1.00 89.81 109 VAL A O 1
ATOM 857 N N . ALA A 1 110 ? 1.158 7.477 -4.404 1.00 91.38 110 ALA A N 1
ATOM 858 C CA . ALA A 1 110 ? 0.884 6.236 -3.673 1.00 91.38 110 ALA A CA 1
ATOM 859 C C . ALA A 1 110 ? 1.256 6.310 -2.174 1.00 91.38 110 ALA A C 1
ATOM 861 O O . ALA A 1 110 ? 1.889 5.405 -1.625 1.00 91.38 110 ALA A O 1
ATOM 862 N N . ARG A 1 111 ? 0.935 7.425 -1.505 1.00 94.44 111 ARG A N 1
ATOM 863 C CA . ARG A 1 111 ? 1.281 7.631 -0.088 1.00 94.44 111 ARG A CA 1
ATOM 864 C C . ARG A 1 111 ? 0.560 6.674 0.866 1.00 94.44 111 ARG A C 1
ATOM 866 O O . ARG A 1 111 ? 1.240 6.161 1.752 1.00 94.44 111 ARG A O 1
ATOM 873 N N . PRO A 1 112 ? -0.732 6.345 0.684 1.00 96.12 112 PRO A N 1
ATOM 874 C CA . PRO A 1 112 ? -1.391 5.327 1.503 1.00 96.12 112 PRO A CA 1
ATOM 875 C C . PRO A 1 112 ? -0.684 3.966 1.442 1.00 96.12 112 PRO A C 1
ATOM 877 O O . PRO A 1 112 ? -0.421 3.351 2.475 1.00 96.12 112 PRO A O 1
ATOM 880 N N . ASN A 1 113 ? -0.263 3.534 0.248 1.00 94.69 113 ASN A N 1
ATOM 881 C CA . ASN A 1 113 ? 0.521 2.305 0.076 1.00 94.69 113 ASN A CA 1
ATOM 882 C C . ASN A 1 113 ? 1.891 2.377 0.763 1.00 94.69 113 ASN A C 1
ATOM 884 O O . ASN A 1 113 ? 2.394 1.357 1.246 1.00 94.69 113 ASN A O 1
ATOM 888 N N . TRP A 1 114 ? 2.495 3.569 0.826 1.00 95.25 114 TRP A N 1
ATOM 889 C CA . TRP A 1 114 ? 3.710 3.792 1.604 1.00 95.25 114 TRP A CA 1
ATOM 890 C C . TRP A 1 114 ? 3.451 3.600 3.101 1.00 95.25 114 TRP A C 1
ATOM 892 O O . TRP A 1 114 ? 4.184 2.860 3.743 1.00 95.25 114 TRP A O 1
ATOM 902 N N . LEU A 1 115 ? 2.378 4.172 3.656 1.00 95.94 115 LEU A N 1
ATOM 903 C CA . LEU A 1 115 ? 2.037 3.983 5.072 1.00 95.94 115 LEU A CA 1
ATOM 904 C C . LEU A 1 115 ? 1.837 2.503 5.419 1.00 95.94 115 LEU A C 1
ATOM 906 O O . LEU A 1 115 ? 2.389 2.027 6.409 1.00 95.94 115 LEU A O 1
ATOM 910 N N . ILE A 1 116 ? 1.117 1.753 4.575 1.00 96.06 116 ILE A N 1
ATOM 911 C CA . ILE A 1 116 ? 0.981 0.298 4.740 1.00 96.06 116 ILE A CA 1
ATOM 912 C C . ILE A 1 116 ? 2.348 -0.393 4.661 1.00 96.06 116 ILE A C 1
ATOM 914 O O . ILE A 1 116 ? 2.624 -1.271 5.472 1.00 96.06 116 ILE A O 1
ATOM 918 N N . HIS A 1 117 ? 3.218 -0.002 3.724 1.00 94.56 117 HIS A N 1
ATOM 919 C CA . HIS A 1 117 ? 4.570 -0.560 3.631 1.00 94.56 117 HIS A CA 1
ATOM 920 C C . HIS A 1 117 ? 5.378 -0.359 4.921 1.00 94.56 117 HIS A C 1
ATOM 922 O O . HIS A 1 117 ? 5.962 -1.317 5.418 1.00 94.56 117 HIS A O 1
ATOM 928 N N . GLU A 1 118 ? 5.381 0.850 5.484 1.00 93.38 118 GLU A N 1
ATOM 929 C CA . GLU A 1 118 ? 6.116 1.157 6.720 1.00 93.38 118 GLU A CA 1
ATOM 930 C C . GLU A 1 118 ? 5.571 0.369 7.910 1.00 93.38 118 GLU A C 1
ATOM 932 O O . GLU A 1 118 ? 6.319 -0.170 8.720 1.00 93.38 118 GLU A O 1
ATOM 937 N N . VAL A 1 119 ? 4.251 0.230 7.986 1.00 92.31 119 VAL A N 1
ATOM 938 C CA . VAL A 1 119 ? 3.584 -0.556 9.026 1.00 92.31 119 VAL A CA 1
ATOM 939 C C . VAL A 1 119 ? 3.892 -2.051 8.914 1.00 92.31 119 VAL A C 1
ATOM 941 O O . VAL A 1 119 ? 3.979 -2.745 9.923 1.00 92.31 119 VAL A O 1
ATOM 944 N N . MET A 1 120 ? 4.087 -2.550 7.696 1.00 90.25 120 MET A N 1
ATOM 945 C CA . MET A 1 120 ? 4.535 -3.920 7.445 1.00 90.25 120 MET A CA 1
ATOM 946 C C . MET A 1 120 ? 6.038 -4.118 7.674 1.00 90.25 120 MET A C 1
ATOM 948 O O . MET A 1 120 ? 6.494 -5.260 7.719 1.00 90.25 120 MET A O 1
ATOM 952 N N . SER A 1 121 ? 6.813 -3.039 7.785 1.00 86.06 121 SER A N 1
ATOM 953 C CA . SER A 1 121 ? 8.259 -3.110 7.961 1.00 86.06 121 SER A CA 1
ATOM 954 C C . SER A 1 121 ? 8.640 -3.460 9.406 1.00 86.06 121 SER A C 1
ATOM 956 O O . SER A 1 121 ? 7.869 -3.274 10.354 1.00 86.06 121 SER A O 1
ATOM 958 N N . ALA A 1 122 ? 9.846 -4.000 9.585 1.00 64.31 122 ALA A N 1
ATOM 959 C CA . ALA A 1 122 ? 10.353 -4.345 10.906 1.00 64.31 122 ALA A CA 1
ATOM 960 C C . ALA A 1 122 ? 10.499 -3.077 11.766 1.00 64.31 122 ALA A C 1
ATOM 962 O O . ALA A 1 122 ? 11.225 -2.161 11.393 1.00 64.31 122 ALA A O 1
ATOM 963 N N . GLY A 1 123 ? 9.831 -3.041 12.924 1.00 65.62 123 GLY A N 1
ATOM 964 C CA . GLY A 1 123 ? 9.882 -1.904 13.853 1.00 65.62 123 GLY A CA 1
ATOM 965 C C . GLY A 1 123 ? 8.606 -1.063 13.928 1.00 65.62 123 GLY A C 1
ATOM 966 O O . GLY A 1 123 ? 8.587 -0.082 14.664 1.00 65.62 123 GLY A O 1
ATOM 967 N N . SER A 1 124 ? 7.529 -1.436 13.227 1.00 77.88 124 SER A N 1
ATOM 968 C CA . SER A 1 124 ? 6.237 -0.770 13.413 1.00 77.88 124 SER A CA 1
ATOM 969 C C . SER A 1 124 ? 5.703 -0.931 14.844 1.00 77.88 124 SER A C 1
ATOM 971 O O . SER A 1 124 ? 5.570 -2.041 15.362 1.00 77.88 124 SER A O 1
ATOM 973 N N . GLU A 1 125 ? 5.336 0.186 15.473 1.00 83.62 125 GLU A N 1
ATOM 974 C CA . GLU A 1 125 ? 4.882 0.234 16.870 1.00 83.62 125 GLU A CA 1
ATOM 975 C C . GLU A 1 125 ? 3.384 -0.072 17.048 1.00 83.62 125 GLU A C 1
ATOM 977 O O . GLU A 1 125 ? 2.885 -0.131 18.171 1.00 83.62 125 GLU A O 1
ATOM 982 N N . ILE A 1 126 ? 2.634 -0.315 15.964 1.00 88.12 126 ILE A N 1
ATOM 983 C CA . ILE A 1 126 ? 1.176 -0.525 16.056 1.00 88.12 126 ILE A CA 1
ATOM 984 C C . ILE A 1 126 ? 0.796 -1.875 16.706 1.00 88.12 126 ILE A C 1
ATOM 986 O O . ILE A 1 126 ? -0.350 -2.092 17.128 1.00 88.12 126 ILE A O 1
ATOM 990 N N . GLY A 1 127 ? 1.770 -2.784 16.839 1.00 89.25 127 GLY A N 1
ATOM 991 C CA . GLY A 1 127 ? 1.646 -4.034 17.590 1.00 89.25 127 GLY A CA 1
ATOM 992 C C . GLY A 1 127 ? 0.698 -5.051 16.955 1.00 89.25 127 GLY A C 1
ATOM 993 O O . GLY A 1 127 ? -0.063 -5.699 17.674 1.00 89.25 127 GLY A O 1
ATOM 994 N N . VAL A 1 128 ? 0.705 -5.150 15.625 1.00 92.31 128 VAL A N 1
ATOM 995 C CA . VAL A 1 128 ? -0.030 -6.169 14.860 1.00 92.31 128 VAL A CA 1
ATOM 996 C C . VAL A 1 128 ? 0.948 -7.154 14.213 1.00 92.31 128 VAL A C 1
ATOM 998 O O . VAL A 1 128 ? 2.120 -6.839 14.018 1.00 92.31 128 VAL A O 1
ATOM 1001 N N . THR A 1 129 ? 0.473 -8.348 13.874 1.00 92.94 129 THR A N 1
ATOM 1002 C CA . THR A 1 129 ? 1.254 -9.421 13.243 1.00 92.94 129 THR A CA 1
ATOM 1003 C C . THR A 1 129 ? 0.531 -9.986 12.018 1.00 92.94 129 THR A C 1
ATOM 1005 O O . THR A 1 129 ? -0.586 -9.574 11.706 1.00 92.94 129 THR A O 1
ATOM 1008 N N . ASP A 1 130 ? 1.161 -10.925 11.303 1.00 91.81 130 ASP A N 1
ATOM 1009 C CA . ASP A 1 130 ? 0.584 -11.623 10.142 1.00 91.81 130 ASP A CA 1
ATOM 1010 C C . ASP A 1 130 ? 0.035 -10.688 9.047 1.00 91.81 130 ASP A C 1
ATOM 1012 O O . ASP A 1 130 ? -0.997 -10.974 8.433 1.00 91.81 130 ASP A O 1
ATOM 1016 N N . LEU A 1 131 ? 0.714 -9.562 8.800 1.00 93.44 131 LEU A N 1
ATOM 1017 C CA . LEU A 1 131 ? 0.236 -8.561 7.853 1.00 93.44 131 LEU A CA 1
ATOM 1018 C C . LEU A 1 131 ? 0.242 -9.099 6.420 1.00 93.44 131 LEU A C 1
ATOM 1020 O O . LEU A 1 131 ? 1.252 -9.607 5.928 1.00 93.44 131 LEU A O 1
ATOM 1024 N N . LYS A 1 132 ? -0.879 -8.926 5.721 1.00 92.56 132 LYS A N 1
ATOM 1025 C CA . LYS A 1 132 ? -1.009 -9.210 4.289 1.00 92.56 132 LYS A CA 1
ATOM 1026 C C . LYS A 1 132 ? -1.755 -8.078 3.612 1.00 92.56 132 LYS A C 1
ATOM 1028 O O . LYS A 1 132 ? -2.818 -7.676 4.076 1.00 92.56 132 LYS A O 1
ATOM 1033 N N . ARG A 1 133 ? -1.216 -7.584 2.498 1.00 92.25 133 ARG A N 1
ATOM 1034 C CA . ARG A 1 133 ? -1.888 -6.550 1.707 1.00 92.25 133 ARG A CA 1
ATOM 1035 C C . ARG A 1 133 ? -3.221 -7.039 1.165 1.00 92.25 133 ARG A C 1
ATOM 1037 O O . ARG A 1 133 ? -3.379 -8.212 0.825 1.00 92.25 133 ARG A O 1
ATOM 1044 N N . VAL A 1 134 ? -4.148 -6.098 1.077 1.00 92.56 134 VAL A N 1
ATOM 1045 C CA . VAL A 1 134 ? -5.476 -6.274 0.510 1.00 92.56 134 VAL A CA 1
ATOM 1046 C C . VAL A 1 134 ? -5.573 -5.366 -0.720 1.00 92.56 134 VAL A C 1
ATOM 1048 O O . VAL A 1 134 ? -5.278 -4.178 -0.592 1.00 92.56 134 VAL A O 1
ATOM 1051 N N . PRO A 1 135 ? -5.947 -5.897 -1.898 1.00 89.50 135 PRO A N 1
ATOM 1052 C CA . PRO A 1 135 ? -6.118 -5.090 -3.104 1.00 89.50 135 PRO A CA 1
ATOM 1053 C C . PRO A 1 135 ? -7.176 -4.004 -2.903 1.00 89.50 135 PRO A C 1
ATOM 1055 O O . PRO A 1 135 ? -8.219 -4.277 -2.300 1.00 89.50 135 PRO A O 1
ATOM 1058 N N . CYS A 1 136 ? -6.939 -2.799 -3.425 1.00 90.00 136 CYS A N 1
ATOM 1059 C CA . CYS A 1 136 ? -7.957 -1.755 -3.409 1.00 90.00 136 CYS A CA 1
ATOM 1060 C C . CYS A 1 136 ? -9.147 -2.191 -4.288 1.00 90.00 136 CYS A C 1
ATOM 1062 O O . CYS A 1 136 ? -8.929 -2.664 -5.404 1.00 90.00 136 CYS A O 1
ATOM 1064 N N . PRO A 1 137 ? -10.407 -2.051 -3.832 1.00 87.88 137 PRO A N 1
ATOM 1065 C CA . PRO A 1 137 ? -11.571 -2.427 -4.633 1.00 87.88 137 PRO A CA 1
ATOM 1066 C C . PRO A 1 137 ? -11.865 -1.435 -5.769 1.00 87.88 137 PRO A C 1
ATOM 1068 O O . PRO A 1 137 ? -12.735 -1.698 -6.598 1.00 87.88 137 PRO A O 1
ATOM 1071 N N . ILE A 1 138 ? -11.179 -0.290 -5.781 1.00 87.56 138 ILE A N 1
ATOM 1072 C CA . ILE A 1 138 ? -11.300 0.757 -6.790 1.00 87.56 138 ILE A CA 1
ATOM 1073 C C . ILE A 1 138 ? -10.064 0.679 -7.686 1.00 87.56 138 ILE A C 1
ATOM 1075 O O . ILE A 1 138 ? -8.932 0.645 -7.199 1.00 87.56 138 ILE A O 1
ATOM 1079 N N . GLU A 1 139 ? -10.270 0.658 -9.002 1.00 82.50 139 GLU A N 1
ATOM 1080 C CA . GLU A 1 139 ? -9.160 0.783 -9.942 1.00 82.50 139 GLU A CA 1
ATOM 1081 C C . GLU A 1 139 ? -8.748 2.257 -10.069 1.00 82.50 139 GLU A C 1
ATOM 1083 O O . GLU A 1 139 ? -9.595 3.092 -10.397 1.00 82.50 139 GLU A O 1
ATOM 1088 N N . PRO A 1 140 ? -7.474 2.606 -9.801 1.00 76.56 140 PRO A N 1
ATOM 1089 C CA . PRO A 1 140 ? -7.003 3.971 -9.990 1.00 76.56 140 PRO A CA 1
ATOM 1090 C C . PRO A 1 140 ? -7.042 4.342 -11.473 1.00 76.56 140 PRO A C 1
ATOM 1092 O O . PRO A 1 140 ? -6.622 3.564 -12.332 1.00 76.56 140 PRO A O 1
ATOM 1095 N N . ILE A 1 141 ? -7.495 5.559 -11.768 1.00 72.56 141 ILE A N 1
ATOM 1096 C CA . ILE A 1 141 ? -7.506 6.124 -13.122 1.00 72.56 141 ILE A CA 1
ATOM 1097 C C . ILE A 1 141 ? -6.085 6.571 -13.492 1.00 72.56 141 ILE A C 1
ATOM 1099 O O . ILE A 1 141 ? -5.660 6.454 -14.642 1.00 72.56 141 ILE A O 1
ATOM 1103 N N . SER A 1 142 ? -5.331 7.073 -12.510 1.00 70.69 142 SER A N 1
ATOM 1104 C CA . SER A 1 142 ? -3.960 7.551 -12.671 1.00 70.69 142 SER A CA 1
ATOM 1105 C C . SER A 1 142 ? -3.061 7.153 -11.496 1.00 70.69 142 SER A C 1
ATOM 1107 O O . SER A 1 142 ? -3.524 6.892 -10.392 1.00 70.69 142 SER A O 1
ATOM 1109 N N . VAL A 1 143 ? -1.739 7.169 -11.694 1.00 68.06 143 VAL A N 1
ATOM 1110 C CA . VAL A 1 143 ? -0.769 6.910 -10.604 1.00 68.06 143 VAL A CA 1
ATOM 1111 C C . VAL A 1 143 ? -0.670 8.063 -9.600 1.00 68.06 143 VAL A C 1
ATOM 1113 O O . VAL A 1 143 ? -0.195 7.877 -8.478 1.00 68.06 143 VAL A O 1
ATOM 1116 N N . SER A 1 144 ? -1.154 9.250 -9.969 1.00 69.06 144 SER A N 1
ATOM 1117 C CA . SER A 1 144 ? -1.338 10.352 -9.023 1.00 69.06 144 SER A CA 1
ATOM 1118 C C . SER A 1 144 ? -2.555 10.180 -8.118 1.00 69.06 144 SER A C 1
ATOM 1120 O O . SER A 1 144 ? -2.639 10.889 -7.114 1.00 69.06 144 SER A O 1
ATOM 1122 N N . ASP A 1 145 ? -3.467 9.253 -8.428 1.00 73.50 145 ASP A N 1
ATOM 1123 C CA . ASP A 1 145 ? -4.628 9.001 -7.583 1.00 73.50 145 ASP A CA 1
ATOM 1124 C C . ASP A 1 145 ? -4.150 8.400 -6.261 1.00 73.50 145 ASP A C 1
ATOM 1126 O O . ASP A 1 145 ? -3.535 7.333 -6.201 1.00 73.50 145 ASP A O 1
ATOM 1130 N N . SER A 1 146 ? -4.417 9.113 -5.174 1.00 81.62 146 SER A N 1
ATOM 1131 C CA . SER A 1 146 ? -4.073 8.668 -3.831 1.00 81.62 146 SER A CA 1
ATOM 1132 C C . SER A 1 146 ? -5.252 7.912 -3.229 1.00 81.62 146 SER A C 1
ATOM 1134 O O . SER A 1 146 ? -5.882 8.412 -2.305 1.00 81.62 146 SER A O 1
ATOM 1136 N N . LEU A 1 147 ? -5.554 6.728 -3.768 1.00 91.50 147 LEU A N 1
ATOM 1137 C CA . LEU A 1 147 ? -6.586 5.858 -3.204 1.00 91.50 147 LEU A CA 1
ATOM 1138 C C . LEU A 1 147 ? -6.153 5.283 -1.843 1.00 91.50 147 LEU A C 1
ATOM 1140 O O . LEU A 1 147 ? -4.953 5.037 -1.645 1.00 91.50 147 LEU A O 1
ATOM 1144 N N . PRO A 1 148 ? -7.106 5.001 -0.935 1.00 95.94 148 PRO A N 1
ATOM 1145 C CA . PRO A 1 148 ? -6.828 4.271 0.292 1.00 95.94 148 PRO A CA 1
ATOM 1146 C C . PRO A 1 148 ? -6.155 2.926 0.010 1.00 95.94 148 PRO A C 1
ATOM 1148 O O . PRO A 1 148 ? -6.479 2.235 -0.959 1.00 95.94 148 PRO A O 1
ATOM 1151 N N . ALA A 1 149 ? -5.243 2.538 0.896 1.00 95.75 149 ALA A N 1
ATOM 1152 C CA . ALA A 1 149 ? -4.521 1.273 0.815 1.00 95.75 149 ALA A CA 1
ATOM 1153 C C . ALA A 1 149 ? -4.801 0.426 2.049 1.00 95.75 149 ALA A C 1
ATOM 1155 O O . ALA A 1 149 ? -4.785 0.947 3.163 1.00 95.75 149 ALA A O 1
ATOM 1156 N N . SER A 1 150 ? -4.989 -0.881 1.877 1.00 97.06 150 SER A N 1
ATOM 1157 C CA . SER A 1 150 ? -5.412 -1.741 2.980 1.00 97.06 150 SER A CA 1
ATOM 1158 C C . SER A 1 150 ? -4.535 -2.973 3.171 1.00 97.06 150 SER A C 1
ATOM 1160 O O . SER A 1 150 ? -3.866 -3.471 2.263 1.00 97.06 150 SER A O 1
ATOM 1162 N N . ALA A 1 151 ? -4.551 -3.489 4.395 1.00 96.62 151 ALA A N 1
ATOM 1163 C CA . ALA A 1 151 ? -3.953 -4.762 4.764 1.00 96.62 151 ALA A CA 1
ATOM 1164 C C . ALA A 1 151 ? -4.805 -5.444 5.839 1.00 96.62 151 ALA A C 1
ATOM 1166 O O . ALA A 1 151 ? -5.441 -4.776 6.649 1.00 96.62 151 ALA A O 1
ATOM 1167 N N . ILE A 1 152 ? -4.795 -6.774 5.874 1.00 97.25 152 ILE A N 1
ATOM 1168 C CA . ILE A 1 152 ? -5.322 -7.545 7.000 1.00 97.25 152 ILE A CA 1
ATOM 1169 C C . ILE A 1 152 ? -4.159 -7.889 7.930 1.00 97.25 152 ILE A C 1
ATOM 1171 O O . ILE A 1 152 ? -3.072 -8.243 7.467 1.00 97.25 152 ILE A O 1
ATOM 1175 N N . ALA A 1 153 ? -4.381 -7.783 9.232 1.00 96.44 153 ALA A N 1
ATOM 1176 C CA . ALA A 1 153 ? -3.407 -8.124 10.258 1.00 96.44 153 ALA A CA 1
ATOM 1177 C C . ALA A 1 153 ? -4.091 -8.825 11.436 1.00 96.44 153 ALA A C 1
ATOM 1179 O O . ALA A 1 153 ? -5.319 -8.915 11.498 1.00 96.44 153 ALA A O 1
ATOM 1180 N N . LYS A 1 154 ? -3.300 -9.313 12.391 1.00 96.06 154 LYS A N 1
ATOM 1181 C CA . LYS A 1 154 ? -3.791 -9.887 13.645 1.00 96.06 154 LYS A CA 1
ATOM 1182 C C . LYS A 1 154 ? -3.291 -9.115 14.853 1.00 96.06 154 LYS A C 1
ATOM 1184 O O . LYS A 1 154 ? -2.136 -8.704 14.900 1.00 96.06 154 LYS A O 1
ATOM 1189 N N . LYS A 1 155 ? -4.135 -8.994 15.876 1.00 94.75 155 LYS A N 1
ATOM 1190 C CA . LYS A 1 155 ? -3.733 -8.535 17.212 1.00 94.75 155 LYS A CA 1
ATOM 1191 C C . LYS A 1 155 ? -4.577 -9.215 18.273 1.00 94.75 155 LYS A C 1
ATOM 1193 O O . LYS A 1 155 ? -5.796 -9.189 18.186 1.00 94.75 155 LYS A O 1
ATOM 1198 N N . ASN A 1 156 ? -3.943 -9.820 19.278 1.00 93.62 156 ASN A N 1
ATOM 1199 C CA . ASN A 1 156 ? -4.639 -10.488 20.388 1.00 93.62 156 ASN A CA 1
ATOM 1200 C C . ASN A 1 156 ? -5.757 -11.441 19.915 1.00 93.62 156 ASN A C 1
ATOM 1202 O O . ASN A 1 156 ? -6.864 -11.425 20.446 1.00 93.62 156 ASN A O 1
ATOM 1206 N N . ASN A 1 157 ? -5.465 -12.245 18.887 1.00 92.56 157 ASN A N 1
ATOM 1207 C CA . ASN A 1 157 ? -6.397 -13.186 18.254 1.00 92.56 157 ASN A CA 1
ATOM 1208 C C . ASN A 1 157 ? -7.611 -12.561 17.531 1.00 92.56 157 ASN A C 1
ATOM 1210 O O . ASN A 1 157 ? -8.527 -13.289 17.161 1.00 92.56 157 ASN A O 1
ATOM 1214 N N . LYS A 1 158 ? -7.604 -11.244 17.300 1.00 96.50 158 LYS A N 1
ATOM 1215 C CA . LYS A 1 158 ? -8.559 -10.536 16.442 1.00 96.50 158 LYS A CA 1
ATOM 1216 C C . LYS A 1 158 ? -7.961 -10.249 15.072 1.00 96.50 158 LYS A C 1
ATOM 1218 O O . LYS A 1 158 ? -6.769 -9.942 14.978 1.00 96.50 158 LYS A O 1
ATOM 1223 N N . LEU A 1 159 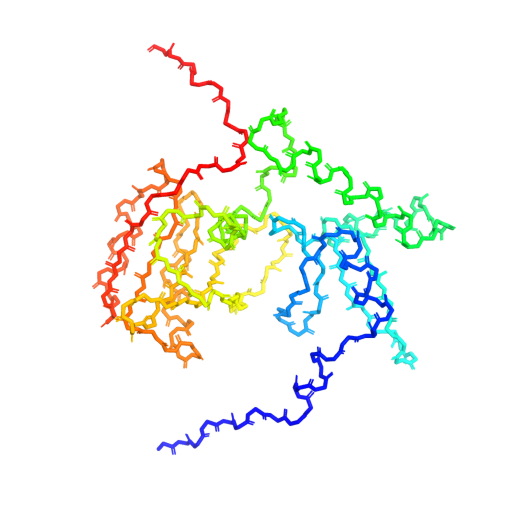? -8.788 -10.314 14.036 1.00 97.81 159 LEU A N 1
ATOM 1224 C CA . LEU A 1 159 ? -8.473 -9.834 12.696 1.00 97.81 159 LEU A CA 1
ATOM 1225 C C . LEU A 1 159 ? -8.734 -8.332 12.619 1.00 97.81 159 LEU A C 1
ATOM 1227 O O . LEU A 1 159 ? -9.812 -7.862 12.975 1.00 97.81 159 LEU A O 1
ATOM 1231 N N . ILE A 1 160 ? -7.749 -7.588 12.133 1.00 98.12 160 ILE A N 1
ATOM 1232 C CA . ILE A 1 160 ? -7.808 -6.136 12.003 1.00 98.12 160 ILE A CA 1
ATOM 1233 C C . ILE A 1 160 ? -7.682 -5.784 10.525 1.00 98.12 160 ILE A C 1
ATOM 1235 O O . ILE A 1 160 ? -6.699 -6.164 9.882 1.00 98.12 160 ILE A O 1
ATOM 1239 N N . LEU A 1 161 ? -8.651 -5.041 9.993 1.00 98.31 161 LEU A N 1
ATOM 1240 C CA . LEU A 1 161 ? -8.527 -4.409 8.685 1.00 98.31 161 LEU A CA 1
ATOM 1241 C C . LEU A 1 161 ? -7.837 -3.056 8.866 1.00 98.31 161 LEU A C 1
ATOM 1243 O O . LEU A 1 161 ? -8.425 -2.103 9.376 1.00 98.31 161 LEU A O 1
ATOM 1247 N N . LEU A 1 162 ? -6.582 -2.973 8.444 1.00 98.31 162 LEU A N 1
ATOM 1248 C CA . LEU A 1 162 ? -5.843 -1.722 8.353 1.00 98.31 162 LEU A CA 1
ATOM 1249 C C . LEU A 1 162 ? -6.245 -1.021 7.058 1.00 98.31 162 LEU A C 1
ATOM 1251 O O . LEU A 1 162 ? -6.191 -1.638 5.996 1.00 98.31 162 LEU A O 1
ATOM 1255 N N . THR A 1 163 ? -6.621 0.252 7.129 1.00 98.19 163 THR A N 1
ATOM 1256 C CA . THR A 1 163 ? -6.870 1.088 5.945 1.00 98.19 163 THR A CA 1
ATOM 1257 C C . THR A 1 163 ? -6.151 2.413 6.114 1.00 98.19 163 THR A C 1
ATOM 1259 O O . THR A 1 163 ? -6.509 3.224 6.964 1.00 98.19 163 THR A O 1
ATOM 1262 N N . ALA A 1 164 ? -5.100 2.614 5.331 1.00 98.12 164 ALA A N 1
ATOM 1263 C CA . ALA A 1 164 ? -4.341 3.843 5.310 1.00 98.12 164 ALA A CA 1
ATOM 1264 C C . ALA A 1 164 ? -4.945 4.851 4.334 1.00 98.12 164 ALA A C 1
ATOM 1266 O O . ALA A 1 164 ? -5.404 4.472 3.256 1.00 98.12 164 ALA A O 1
ATOM 1267 N N . TYR A 1 165 ? -4.874 6.130 4.688 1.00 97.69 165 TYR A N 1
ATOM 1268 C CA . TYR A 1 165 ? -5.239 7.244 3.818 1.00 97.69 165 TYR A CA 1
ATOM 1269 C C . TYR A 1 165 ? -4.334 8.457 4.078 1.00 97.69 165 TYR A C 1
ATOM 1271 O O . TYR A 1 165 ? -3.592 8.501 5.063 1.00 97.69 165 TYR A O 1
ATOM 1279 N N . THR A 1 166 ? -4.376 9.442 3.180 1.00 95.94 166 THR A N 1
ATOM 1280 C CA . THR A 1 166 ? -3.676 10.726 3.351 1.00 95.94 166 THR A CA 1
ATOM 1281 C C . THR A 1 166 ? -4.526 11.885 2.857 1.00 95.94 166 THR A C 1
ATOM 1283 O O . THR A 1 166 ? -5.229 11.750 1.861 1.00 95.94 166 THR A O 1
ATOM 1286 N N . GLY A 1 167 ? -4.403 13.043 3.497 1.00 94.00 167 GLY A N 1
ATOM 1287 C CA . GLY A 1 167 ? -5.249 14.208 3.251 1.00 94.00 167 GLY A CA 1
ATOM 1288 C C . GLY A 1 167 ? -6.711 13.991 3.658 1.00 94.00 167 GLY A C 1
ATOM 1289 O O . GLY A 1 167 ? -7.038 13.103 4.444 1.00 94.00 167 GLY A O 1
ATOM 1290 N N . ALA A 1 168 ? -7.602 14.828 3.122 1.00 93.56 168 ALA A N 1
ATOM 1291 C CA . ALA A 1 168 ? -9.046 14.758 3.358 1.00 93.56 168 ALA A CA 1
ATOM 1292 C C . ALA A 1 168 ? -9.719 13.704 2.455 1.00 93.56 168 ALA A C 1
ATOM 1294 O O . ALA A 1 168 ? -10.592 14.026 1.650 1.00 93.56 168 ALA A O 1
ATOM 1295 N N . ASP A 1 169 ? -9.268 12.457 2.558 1.00 94.44 169 ASP A N 1
ATOM 1296 C CA . ASP A 1 169 ? -9.733 11.342 1.733 1.00 94.44 169 ASP A CA 1
ATOM 1297 C C . ASP A 1 169 ? -11.059 10.766 2.261 1.00 94.44 169 ASP A C 1
ATOM 1299 O O . ASP A 1 169 ? -11.100 10.030 3.249 1.00 94.44 169 ASP A O 1
ATOM 1303 N N . LEU A 1 170 ? -12.160 11.124 1.597 1.00 93.50 170 LEU A N 1
ATOM 1304 C CA . LEU A 1 170 ? -13.509 10.663 1.937 1.00 93.50 170 LEU A CA 1
ATOM 1305 C C . LEU A 1 170 ? -13.830 9.258 1.397 1.00 93.50 170 LEU A C 1
ATOM 1307 O O . LEU A 1 170 ? -14.895 8.731 1.720 1.00 93.50 170 LEU A O 1
ATOM 1311 N N . GLU A 1 171 ? -12.935 8.642 0.617 1.00 95.00 171 GLU A N 1
ATOM 1312 C CA . GLU A 1 171 ? -13.095 7.269 0.119 1.00 95.00 171 GLU A CA 1
ATOM 1313 C C . GLU A 1 171 ? -12.586 6.228 1.126 1.00 95.00 171 GLU A C 1
ATOM 1315 O O . GLU A 1 171 ? -12.964 5.059 1.049 1.00 95.00 171 GLU A O 1
ATOM 1320 N N . ALA A 1 172 ? -11.790 6.633 2.125 1.00 96.44 172 ALA A N 1
ATOM 1321 C CA . ALA A 1 172 ? -11.213 5.727 3.122 1.00 96.44 172 ALA A CA 1
ATOM 1322 C C . ALA A 1 172 ? -12.266 4.857 3.831 1.00 96.44 172 ALA A C 1
ATOM 1324 O O . ALA A 1 172 ? -12.107 3.637 3.935 1.00 96.44 172 ALA A O 1
ATOM 1325 N N . VAL A 1 173 ? -13.360 5.467 4.298 1.00 97.44 173 VAL A N 1
ATOM 1326 C CA . VAL A 1 173 ? -14.432 4.757 5.011 1.00 97.44 173 VAL A CA 1
ATOM 1327 C C . VAL A 1 173 ? -15.256 3.860 4.073 1.00 97.44 173 VAL A C 1
ATOM 1329 O O . VAL A 1 173 ? -15.405 2.678 4.401 1.00 97.44 173 VAL A O 1
ATOM 1332 N N . PRO A 1 174 ? -15.764 4.340 2.916 1.00 96.31 174 PRO A N 1
ATOM 1333 C CA . PRO A 1 174 ? -16.434 3.487 1.932 1.00 96.31 174 PRO A CA 1
ATOM 1334 C C . PRO A 1 174 ? -15.595 2.289 1.473 1.00 96.31 174 PRO A C 1
ATOM 1336 O O . PRO A 1 174 ? -16.102 1.165 1.453 1.00 96.31 174 PRO A O 1
ATOM 1339 N N . VAL A 1 175 ? -14.309 2.499 1.173 1.00 96.19 175 VAL A N 1
ATOM 1340 C CA . VAL A 1 175 ? -13.390 1.428 0.761 1.00 96.19 175 VAL A CA 1
ATOM 1341 C C . VAL A 1 175 ? -13.241 0.382 1.863 1.00 96.19 175 VAL A C 1
ATOM 1343 O O . VAL A 1 175 ? -13.420 -0.809 1.599 1.00 96.19 175 VAL A O 1
ATOM 1346 N N . ALA A 1 176 ? -12.989 0.799 3.109 1.00 97.38 176 ALA A N 1
ATOM 1347 C CA . ALA A 1 176 ? -12.897 -0.128 4.238 1.00 97.38 176 ALA A CA 1
ATOM 1348 C C . ALA A 1 176 ? -14.202 -0.922 4.433 1.00 97.38 176 ALA A C 1
ATOM 1350 O O . ALA A 1 176 ? -14.169 -2.139 4.624 1.00 97.38 176 ALA A O 1
ATOM 1351 N N . ALA A 1 177 ? -15.357 -0.254 4.329 1.00 96.38 177 ALA A N 1
ATOM 1352 C CA . ALA A 1 177 ? -16.666 -0.892 4.440 1.00 96.38 177 ALA A CA 1
ATOM 1353 C C . ALA A 1 177 ? -16.892 -1.950 3.350 1.00 96.38 177 ALA A C 1
ATOM 1355 O O . ALA A 1 177 ? -17.387 -3.039 3.639 1.00 96.38 177 ALA A O 1
ATOM 1356 N N . GLN A 1 178 ? -16.517 -1.648 2.105 1.00 95.38 178 GLN A N 1
ATOM 1357 C CA . GLN A 1 178 ? -16.630 -2.584 0.990 1.00 95.38 178 GLN A CA 1
ATOM 1358 C C . GLN A 1 178 ? -15.710 -3.796 1.176 1.00 95.38 178 GLN A C 1
ATOM 1360 O O . GLN A 1 178 ? -16.129 -4.932 0.932 1.00 95.38 178 GLN A O 1
ATOM 1365 N N . LEU A 1 179 ? -14.478 -3.570 1.640 1.00 95.94 179 LEU A N 1
ATOM 1366 C CA . LEU A 1 179 ? -13.491 -4.626 1.852 1.00 95.94 179 LEU A CA 1
ATOM 1367 C C . LEU A 1 179 ? -13.908 -5.642 2.918 1.00 95.94 179 LEU A C 1
ATOM 1369 O O . LEU A 1 179 ? -13.585 -6.818 2.758 1.00 95.94 179 LEU A O 1
ATOM 1373 N N . LEU A 1 180 ? -14.670 -5.244 3.943 1.00 95.12 180 LEU A N 1
ATOM 1374 C CA . LEU A 1 180 ? -15.148 -6.156 4.993 1.00 95.12 180 LEU A CA 1
ATOM 1375 C C . LEU A 1 180 ? -15.937 -7.365 4.464 1.00 95.12 180 LEU A C 1
ATOM 1377 O O . LEU A 1 180 ? -15.954 -8.407 5.115 1.00 95.12 180 LEU A O 1
ATOM 1381 N N . ASN A 1 181 ? -16.576 -7.256 3.295 1.00 91.50 181 ASN A N 1
ATOM 1382 C CA . ASN A 1 181 ? -17.307 -8.378 2.698 1.00 91.50 181 ASN A CA 1
ATOM 1383 C C . ASN A 1 181 ? -16.369 -9.501 2.227 1.00 91.50 181 ASN A C 1
ATOM 1385 O O . ASN A 1 181 ? -16.703 -10.677 2.350 1.00 91.50 181 ASN A O 1
ATOM 1389 N N . SER A 1 182 ? -15.203 -9.138 1.690 1.00 91.56 182 SER A N 1
ATOM 1390 C CA . SER A 1 182 ? -14.210 -10.084 1.159 1.00 91.56 182 SER A CA 1
ATOM 1391 C C . SER A 1 182 ? -13.124 -10.423 2.181 1.00 91.56 182 SER A C 1
ATOM 1393 O O . SER A 1 182 ? -12.518 -11.493 2.118 1.00 91.56 182 SER A O 1
ATOM 1395 N N . TYR A 1 183 ? -12.894 -9.519 3.132 1.00 94.94 183 TYR A N 1
ATOM 1396 C CA . TYR A 1 183 ? -11.899 -9.619 4.191 1.00 94.94 183 TYR A CA 1
ATOM 1397 C C . TYR A 1 183 ? -12.554 -9.305 5.544 1.00 94.94 183 TYR A C 1
ATOM 1399 O O . TYR A 1 183 ? -12.344 -8.217 6.087 1.00 94.94 183 TYR A O 1
ATOM 1407 N N . PRO A 1 184 ? -13.365 -10.231 6.094 1.00 94.62 184 PRO A N 1
ATOM 1408 C CA . PRO A 1 184 ? -13.997 -10.031 7.392 1.00 94.62 184 PRO A CA 1
ATOM 1409 C C . PRO A 1 184 ? -12.957 -9.744 8.478 1.00 94.62 184 PRO A C 1
ATOM 1411 O O . PRO A 1 184 ? -11.946 -10.444 8.583 1.00 94.62 184 PRO A O 1
ATOM 1414 N N . ALA A 1 185 ? -13.221 -8.724 9.289 1.00 97.50 185 ALA A N 1
ATOM 1415 C CA . ALA A 1 185 ? -12.362 -8.297 10.384 1.00 97.50 185 ALA A CA 1
ATOM 1416 C C . ALA A 1 185 ? -13.199 -7.952 11.620 1.00 97.50 185 ALA A C 1
ATOM 1418 O O . ALA A 1 185 ? -14.346 -7.515 11.503 1.00 97.50 185 ALA A O 1
ATOM 1419 N N . ASP A 1 186 ? -12.607 -8.137 12.797 1.00 98.19 186 ASP A N 1
ATOM 1420 C CA . ASP A 1 186 ? -13.219 -7.812 14.086 1.00 98.19 186 ASP A CA 1
ATOM 1421 C C . ASP A 1 186 ? -13.141 -6.311 14.391 1.00 98.19 186 ASP A C 1
ATOM 1423 O O . ASP A 1 186 ? -13.969 -5.789 15.135 1.00 98.19 186 ASP A O 1
ATOM 1427 N N . GLU A 1 187 ? -12.140 -5.618 13.838 1.00 98.19 187 GLU A N 1
ATOM 1428 C CA . GLU A 1 187 ? -11.930 -4.176 13.988 1.00 98.19 187 GLU A CA 1
ATOM 1429 C C . GLU A 1 187 ? -11.402 -3.560 12.684 1.00 98.19 187 GLU A C 1
ATOM 1431 O O . GLU A 1 187 ? -10.710 -4.221 11.902 1.00 98.19 187 GLU A O 1
ATOM 1436 N N . ILE A 1 188 ? -11.678 -2.271 12.477 1.00 98.44 188 ILE A N 1
ATOM 1437 C CA . ILE A 1 188 ? -11.049 -1.460 11.428 1.00 98.44 188 ILE A CA 1
ATOM 1438 C C . ILE A 1 188 ? -10.131 -0.436 12.077 1.00 98.44 188 ILE A C 1
ATOM 1440 O O . ILE A 1 188 ? -10.553 0.326 12.950 1.00 98.44 188 ILE A O 1
ATOM 1444 N N . TRP A 1 189 ? -8.882 -0.378 11.632 1.00 98.31 189 TRP A N 1
ATOM 1445 C CA . TRP A 1 189 ? -7.953 0.666 12.040 1.00 98.31 189 TRP A CA 1
ATOM 1446 C C . TRP A 1 189 ? -7.604 1.544 10.850 1.00 98.31 189 TRP A C 1
ATOM 1448 O O . TRP A 1 189 ? -6.978 1.103 9.884 1.00 98.31 189 TRP A O 1
ATOM 1458 N N . PHE A 1 190 ? -7.995 2.806 10.944 1.00 98.44 190 PHE A N 1
ATOM 1459 C CA . PHE A 1 190 ? -7.636 3.825 9.980 1.00 98.44 190 PHE A CA 1
ATOM 1460 C C . PHE A 1 190 ? -6.260 4.393 10.309 1.00 98.44 190 PHE A C 1
ATOM 1462 O O . PHE A 1 190 ? -6.047 4.888 11.415 1.00 98.44 190 PHE A O 1
ATOM 1469 N N . LEU A 1 191 ? -5.327 4.306 9.364 1.00 98.06 191 LEU A N 1
ATOM 1470 C CA . LEU A 1 191 ? -3.947 4.757 9.533 1.00 98.06 191 LEU A CA 1
ATOM 1471 C C . LEU A 1 191 ? -3.741 6.057 8.757 1.00 98.06 191 LEU A C 1
ATOM 1473 O O . LEU A 1 191 ? -3.971 6.098 7.550 1.00 98.06 191 LEU A O 1
ATOM 1477 N N . HIS A 1 192 ? -3.298 7.115 9.424 1.00 97.25 192 HIS A N 1
ATOM 1478 C CA . HIS A 1 192 ? -3.125 8.411 8.767 1.00 97.25 192 HIS A CA 1
ATOM 1479 C C . HIS A 1 192 ? -2.025 9.250 9.425 1.00 97.25 192 HIS A C 1
ATOM 1481 O O . HIS A 1 192 ? -1.743 9.083 10.613 1.00 97.25 192 HIS A O 1
ATOM 1487 N N . PRO A 1 193 ? -1.405 10.194 8.699 1.00 95.94 193 PRO A N 1
ATOM 1488 C CA . PRO A 1 193 ? -0.606 11.244 9.311 1.00 95.94 193 PRO A CA 1
ATOM 1489 C C . PRO A 1 193 ? -1.431 12.044 10.319 1.00 95.94 193 PRO A C 1
ATOM 1491 O O . PRO A 1 193 ? -2.611 12.308 10.094 1.00 95.94 193 PRO A O 1
ATOM 1494 N N . GLN A 1 194 ? -0.811 12.506 11.407 1.00 94.50 194 GLN A N 1
ATOM 1495 C CA . GLN A 1 194 ? -1.521 13.265 12.448 1.00 94.50 194 GLN A CA 1
ATOM 1496 C C . GLN A 1 194 ? -2.249 14.505 11.896 1.00 94.50 194 GLN A C 1
ATOM 1498 O O . GLN A 1 194 ? -3.344 14.834 12.340 1.00 94.50 194 GLN A O 1
ATOM 1503 N N . LYS A 1 195 ? -1.657 15.181 10.908 1.00 94.19 195 LYS A N 1
ATOM 1504 C CA . LYS A 1 195 ? -2.239 16.370 10.266 1.00 94.19 195 LYS A CA 1
ATOM 1505 C C . LYS A 1 195 ? -3.476 16.075 9.403 1.00 94.19 195 LYS A C 1
ATOM 1507 O O . LYS A 1 195 ? -4.216 17.001 9.090 1.00 94.19 195 LYS A O 1
ATOM 1512 N N . ASP A 1 196 ? -3.682 14.811 9.036 1.00 96.38 196 ASP A N 1
ATOM 1513 C CA . ASP A 1 196 ? -4.779 14.354 8.179 1.00 96.38 196 ASP A CA 1
ATOM 1514 C C . ASP A 1 196 ? -5.975 13.833 9.007 1.00 96.38 196 ASP A C 1
ATOM 1516 O O . ASP A 1 196 ? -6.879 13.168 8.497 1.00 96.38 196 ASP A O 1
ATOM 1520 N N . ASP A 1 197 ? -5.991 14.121 10.312 1.00 95.81 197 ASP A N 1
ATOM 1521 C CA . ASP A 1 197 ? -7.064 13.729 11.222 1.00 95.81 197 ASP A CA 1
ATOM 1522 C C . ASP A 1 197 ? -8.296 14.647 11.095 1.00 95.81 197 ASP A C 1
ATOM 1524 O O . ASP A 1 197 ? -8.559 15.524 11.924 1.00 95.81 197 ASP A O 1
ATOM 1528 N N . TYR A 1 198 ? -9.049 14.480 10.008 1.00 96.75 198 TYR A N 1
ATOM 1529 C CA . TYR A 1 198 ? -10.236 15.283 9.726 1.00 96.75 198 TYR A CA 1
ATOM 1530 C C . TYR A 1 198 ? -11.503 14.693 10.361 1.00 96.75 198 TYR A C 1
ATOM 1532 O O . TYR A 1 198 ? -11.881 13.544 10.123 1.00 96.75 198 TYR A O 1
ATOM 1540 N N . SER A 1 199 ? -12.251 15.528 11.090 1.00 95.94 199 SER A N 1
ATOM 1541 C CA . SER A 1 199 ? -13.502 15.135 11.762 1.00 95.94 199 SER A CA 1
ATOM 1542 C C . SER A 1 199 ? -14.581 14.595 10.816 1.00 95.94 199 SER A C 1
ATOM 1544 O O . SER A 1 199 ? -15.402 13.777 11.228 1.00 95.94 199 SER A O 1
ATOM 1546 N N . ALA A 1 200 ? -14.574 15.014 9.547 1.00 96.38 200 ALA A N 1
ATOM 1547 C CA . ALA A 1 200 ? -15.496 14.515 8.530 1.00 96.38 200 ALA A CA 1
ATOM 1548 C C . ALA A 1 200 ? -15.333 13.004 8.283 1.00 96.38 200 ALA A C 1
ATOM 1550 O O . ALA A 1 200 ? -16.334 12.296 8.197 1.00 96.38 200 ALA A O 1
ATOM 1551 N N . ILE A 1 201 ? -14.091 12.507 8.244 1.00 97.06 201 ILE A N 1
ATOM 1552 C CA . ILE A 1 201 ? -13.786 11.084 8.024 1.00 97.06 201 ILE A CA 1
ATOM 1553 C C . ILE A 1 201 ? -14.216 10.268 9.252 1.00 97.06 201 ILE A C 1
ATOM 1555 O O . ILE A 1 201 ? -14.879 9.240 9.125 1.00 97.06 201 ILE A O 1
ATOM 1559 N N . ARG A 1 202 ? -13.937 10.771 10.464 1.00 96.88 202 ARG A N 1
ATOM 1560 C CA . ARG A 1 202 ? -14.405 10.147 11.716 1.00 96.88 202 ARG A CA 1
ATOM 1561 C C . ARG A 1 202 ? -15.924 10.035 11.776 1.00 96.88 202 ARG A C 1
ATOM 1563 O O . ARG A 1 202 ? -16.434 8.978 12.125 1.00 96.88 202 ARG A O 1
ATOM 1570 N N . ARG A 1 203 ? -16.638 11.091 11.377 1.00 97.06 203 ARG A N 1
ATOM 1571 C CA . ARG A 1 203 ? -18.104 11.085 11.324 1.00 97.06 203 ARG A CA 1
ATOM 1572 C C . ARG A 1 203 ? -18.640 10.058 10.325 1.00 97.06 203 ARG A C 1
ATOM 1574 O O . ARG A 1 203 ? -19.611 9.381 10.630 1.00 97.06 203 ARG A O 1
ATOM 1581 N N . GLN A 1 204 ? -18.014 9.898 9.155 1.00 97.19 204 GLN A N 1
ATOM 1582 C CA . GLN A 1 204 ? -18.393 8.818 8.234 1.00 97.19 204 GLN A CA 1
ATOM 1583 C C . GLN A 1 204 ? -18.222 7.437 8.887 1.00 97.19 204 GLN A C 1
ATOM 1585 O O . GLN A 1 204 ? -19.087 6.574 8.731 1.00 97.19 204 GLN A O 1
ATOM 1590 N N . ALA A 1 205 ? -17.138 7.235 9.645 1.00 97.38 205 ALA A N 1
ATOM 1591 C CA . ALA A 1 205 ? -16.849 5.969 10.315 1.00 97.38 205 ALA A CA 1
ATOM 1592 C C . ALA A 1 205 ? -17.856 5.608 11.425 1.00 97.38 205 ALA A C 1
ATOM 1594 O O . ALA A 1 205 ? -18.023 4.426 11.707 1.00 97.38 205 ALA A O 1
ATOM 1595 N N . GLU A 1 206 ? -18.590 6.573 11.997 1.00 96.50 206 GLU A N 1
ATOM 1596 C CA . GLU A 1 206 ? -19.660 6.316 12.985 1.00 96.50 206 GLU A CA 1
ATOM 1597 C C . GLU A 1 206 ? -20.780 5.412 12.436 1.00 96.50 206 GLU A C 1
ATOM 1599 O O . GLU A 1 206 ? -21.507 4.780 13.202 1.00 96.50 206 GLU A O 1
ATOM 1604 N N . HIS A 1 207 ? -20.918 5.324 11.110 1.00 95.06 207 HIS A N 1
ATOM 1605 C CA . HIS A 1 207 ? -21.899 4.462 10.451 1.00 95.06 207 HIS A CA 1
ATOM 1606 C C . HIS A 1 207 ? -21.409 3.021 10.225 1.00 95.06 207 HIS A C 1
ATOM 1608 O O . HIS A 1 207 ? -22.189 2.169 9.784 1.00 95.06 207 HIS A O 1
ATOM 1614 N N . LEU A 1 208 ? -20.135 2.725 10.504 1.00 96.50 208 LEU A N 1
ATOM 1615 C CA . LEU A 1 208 ? -19.589 1.377 10.387 1.00 96.50 208 LEU A CA 1
ATOM 1616 C C . LEU A 1 208 ? -20.124 0.481 11.509 1.00 96.50 208 LEU A C 1
ATOM 1618 O O . LEU A 1 208 ? -20.258 0.879 12.661 1.00 96.50 208 LEU A O 1
ATOM 1622 N N . LYS A 1 209 ? -20.411 -0.776 11.165 1.00 94.38 209 LYS A N 1
ATOM 1623 C CA . LYS A 1 209 ? -20.918 -1.783 12.117 1.00 94.38 209 LYS A CA 1
ATOM 1624 C C . LYS A 1 209 ? -19.809 -2.499 12.891 1.00 94.38 209 LYS A C 1
ATOM 1626 O O . LYS A 1 209 ? -20.099 -3.282 13.789 1.00 94.38 209 LYS A O 1
ATOM 1631 N N . VAL A 1 210 ? -18.562 -2.270 12.498 1.00 96.62 210 VAL A N 1
ATOM 1632 C CA . VAL A 1 210 ? -17.365 -2.884 13.074 1.00 96.62 210 VAL A CA 1
ATOM 1633 C C . VAL A 1 210 ? -16.663 -1.825 13.927 1.00 96.62 210 VAL A C 1
ATOM 1635 O O . VAL A 1 210 ? -16.574 -0.684 13.473 1.00 96.62 210 VAL A O 1
ATOM 1638 N N . PRO A 1 211 ? -16.175 -2.156 15.138 1.00 97.62 211 PRO A N 1
ATOM 1639 C CA . PRO A 1 211 ? -15.411 -1.224 15.961 1.00 97.62 211 PRO A CA 1
ATOM 1640 C C . PRO A 1 211 ? -14.255 -0.585 15.189 1.00 97.62 211 PRO A C 1
ATOM 1642 O O . PRO A 1 211 ? -13.474 -1.277 14.532 1.00 97.62 211 PRO A O 1
ATOM 1645 N N . THR A 1 212 ? -14.137 0.738 15.286 1.00 98.12 212 THR A N 1
ATOM 1646 C CA . THR A 1 212 ? -13.170 1.514 14.504 1.00 98.12 212 THR A CA 1
ATOM 1647 C C . THR A 1 212 ? -12.241 2.330 15.381 1.00 98.12 212 THR A C 1
ATOM 1649 O O . THR A 1 212 ? -12.691 3.018 16.296 1.00 98.12 212 THR A O 1
ATOM 1652 N N . SER A 1 213 ? -10.955 2.314 15.046 1.00 97.44 213 SER A N 1
ATOM 1653 C CA . SER A 1 213 ? -9.933 3.166 15.654 1.00 97.44 213 SER A CA 1
ATOM 1654 C C . SER A 1 213 ? -9.219 3.985 14.584 1.00 97.44 213 SER A C 1
ATOM 1656 O O . SER A 1 213 ? -9.076 3.543 13.449 1.00 97.44 213 SER A O 1
ATOM 1658 N N . PHE A 1 214 ? -8.746 5.168 14.960 1.00 97.88 214 PHE A N 1
ATOM 1659 C CA . PHE A 1 214 ? -7.919 6.030 14.117 1.00 97.88 214 PHE A CA 1
ATOM 1660 C C . PHE A 1 214 ? -6.545 6.126 14.767 1.00 97.88 214 PHE A C 1
ATOM 1662 O O . PHE A 1 214 ? -6.435 6.580 15.908 1.00 97.88 214 PHE A O 1
ATOM 1669 N N . ILE A 1 215 ? -5.530 5.634 14.067 1.00 97.12 215 ILE A N 1
ATOM 1670 C CA . ILE A 1 215 ? -4.166 5.498 14.558 1.00 97.12 215 ILE A CA 1
ATOM 1671 C C . ILE A 1 215 ? -3.278 6.440 13.751 1.00 97.12 215 ILE A C 1
ATOM 1673 O O . ILE A 1 215 ? -3.038 6.230 12.559 1.00 97.12 215 ILE A O 1
ATOM 1677 N N . SER A 1 216 ? -2.766 7.468 14.423 1.00 95.38 216 SER A N 1
ATOM 1678 C CA . SER A 1 216 ? -1.789 8.374 13.832 1.00 95.38 216 SER A CA 1
ATOM 1679 C C . SER A 1 216 ? -0.473 7.640 13.584 1.00 95.38 216 SER A C 1
ATOM 1681 O O . SER A 1 216 ? 0.095 7.049 14.502 1.00 95.38 216 SER A O 1
ATOM 1683 N N . VAL A 1 217 ? 0.032 7.717 12.356 1.00 93.88 217 VAL A N 1
ATOM 1684 C CA . VAL A 1 217 ? 1.332 7.174 11.951 1.00 93.88 217 VAL A CA 1
ATOM 1685 C C . VAL A 1 217 ? 2.246 8.305 11.468 1.00 93.88 217 VAL A C 1
ATOM 1687 O O . VAL A 1 217 ? 1.766 9.247 10.832 1.00 93.88 217 VAL A O 1
ATOM 1690 N N . PRO A 1 218 ? 3.559 8.269 11.765 1.00 92.19 218 PRO A N 1
ATOM 1691 C CA . PRO A 1 218 ? 4.488 9.269 11.255 1.00 92.19 218 PRO A CA 1
ATOM 1692 C C . PRO A 1 218 ? 4.531 9.270 9.728 1.00 92.19 218 PRO A C 1
ATOM 1694 O O . PRO A 1 218 ? 4.472 8.222 9.092 1.00 92.19 218 PRO A O 1
ATOM 1697 N N . GLU A 1 219 ? 4.709 10.448 9.138 1.00 93.44 219 GLU A N 1
ATOM 1698 C CA . GLU A 1 219 ? 4.968 10.569 7.705 1.00 93.44 219 GLU A CA 1
ATOM 1699 C C . GLU A 1 219 ? 6.356 9.979 7.380 1.00 93.44 219 GLU A C 1
ATOM 1701 O O . GLU A 1 219 ? 7.353 10.432 7.964 1.00 93.44 219 GLU A O 1
ATOM 1706 N N . PRO A 1 220 ? 6.449 8.992 6.464 1.00 93.88 220 PRO A N 1
ATOM 1707 C CA . PRO A 1 220 ? 7.725 8.438 6.013 1.00 93.88 220 PRO A CA 1
ATOM 1708 C C . PRO A 1 220 ? 8.353 9.220 4.856 1.00 93.88 220 PRO A C 1
ATOM 1710 O O . PRO A 1 220 ? 9.429 8.865 4.382 1.00 93.88 220 PRO A O 1
ATOM 1713 N N . TRP A 1 221 ? 7.689 10.273 4.378 1.00 94.69 221 TRP A N 1
ATOM 1714 C CA . TRP A 1 221 ? 8.206 11.177 3.355 1.00 94.69 221 TRP A CA 1
ATOM 1715 C C . TRP A 1 221 ? 8.799 12.449 3.966 1.00 94.69 221 TRP A C 1
ATOM 1717 O O . TRP A 1 221 ? 8.446 12.814 5.090 1.00 94.69 221 TRP A O 1
ATOM 1727 N N . PRO A 1 222 ? 9.637 13.177 3.207 1.00 92.94 222 PRO A N 1
ATOM 1728 C CA . PRO A 1 222 ? 10.132 14.471 3.636 1.00 92.94 222 PRO A CA 1
ATOM 1729 C C . PRO A 1 222 ? 8.970 15.450 3.784 1.00 92.94 222 PRO A C 1
ATOM 1731 O O . PRO A 1 222 ? 8.214 15.717 2.843 1.00 92.94 222 PRO A O 1
ATOM 1734 N N . THR A 1 223 ? 8.834 16.006 4.977 1.00 82.12 223 THR A N 1
ATOM 1735 C CA . THR A 1 223 ? 8.012 17.183 5.238 1.00 82.12 223 THR A CA 1
ATOM 1736 C C . THR A 1 223 ? 8.892 18.417 5.149 1.00 82.12 223 THR A C 1
ATOM 1738 O O . THR A 1 223 ? 9.998 18.428 5.686 1.00 82.12 223 THR A O 1
ATOM 1741 N N . ALA A 1 224 ? 8.412 19.468 4.479 1.00 61.38 224 ALA A N 1
ATOM 1742 C CA . ALA A 1 224 ? 9.077 20.762 4.560 1.00 61.38 224 ALA A CA 1
ATOM 1743 C C . ALA A 1 224 ? 9.202 21.158 6.044 1.00 61.38 224 ALA A C 1
ATOM 1745 O O . ALA A 1 224 ? 8.248 20.919 6.794 1.00 61.38 224 ALA A O 1
ATOM 1746 N N . PRO A 1 225 ? 10.338 21.729 6.486 1.00 54.47 225 PRO A N 1
ATOM 1747 C CA . PRO A 1 225 ? 10.432 22.255 7.838 1.00 54.47 225 PRO A CA 1
ATOM 1748 C C . PRO A 1 225 ? 9.278 23.236 8.041 1.00 54.47 225 PRO A C 1
ATOM 1750 O O . PRO A 1 225 ? 9.029 24.092 7.188 1.00 54.47 225 PRO A O 1
ATOM 1753 N N . SER A 1 226 ? 8.540 23.070 9.137 1.00 46.59 226 SER A N 1
ATOM 1754 C CA . SER A 1 226 ? 7.495 24.004 9.536 1.00 46.59 226 SER A CA 1
ATOM 1755 C C . SER A 1 226 ? 8.113 25.398 9.596 1.00 46.59 226 SER A C 1
ATOM 1757 O O . SER A 1 226 ? 8.961 25.662 10.450 1.00 46.59 226 SER A O 1
ATOM 1759 N N . MET A 1 227 ? 7.734 26.282 8.670 1.00 37.88 227 MET A N 1
ATOM 1760 C CA . MET A 1 227 ? 8.001 27.703 8.845 1.00 37.88 227 MET A CA 1
ATOM 1761 C C . MET A 1 227 ? 7.161 28.129 10.043 1.00 37.88 227 MET A C 1
ATOM 1763 O O . MET A 1 227 ? 5.943 28.247 9.937 1.00 37.88 227 MET A O 1
ATOM 1767 N N . ASN A 1 228 ? 7.803 28.266 11.202 1.00 35.03 228 ASN A N 1
ATOM 1768 C CA . ASN A 1 228 ? 7.198 28.943 12.336 1.00 35.03 228 ASN A CA 1
ATOM 1769 C C . ASN A 1 228 ? 6.899 30.375 11.874 1.00 35.03 228 ASN A C 1
ATOM 1771 O O . ASN A 1 228 ? 7.832 31.137 11.614 1.00 35.03 228 ASN A O 1
ATOM 1775 N N . HIS A 1 229 ? 5.617 30.689 11.699 1.00 40.72 229 HIS A N 1
ATOM 1776 C CA . HIS A 1 229 ? 5.128 32.059 11.596 1.00 40.72 229 HIS A CA 1
ATOM 1777 C C . HIS A 1 229 ? 4.884 32.617 12.995 1.00 40.72 229 HIS A C 1
ATOM 1779 O O . HIS A 1 229 ? 4.377 31.850 13.846 1.00 40.72 229 HIS A O 1
#

Sequence (229 aa):
MAPHPQRGSDELKSQSIDPLIRNMLEKNHCVVTFENGKVKGELKGLPIAEVVTGPDGESHLEVGVGTYDREAHKIVNYNEPVETTLERISQEVSKYRNKDSVVHPLNRVARPNWLIHEVMSAGSEIGVTDLKRVPCPIEPISVSDSLPASAIAKKNNKLILLTAYTGADLEAVPVAAQLLNSYPADEIWFLHPQKDDYSAIRRQAEHLKVPTSFISVPEPWPTAPSMNH

Secondary structure (DSSP, 8-state):
-PPPPP--HHHHHTT---HHHHHHHHHTTPEEEEETTEEEEEETTEEEEEEEE-TTS-EEEEESSSHHHHHHHHHH-TTS-HHHHHHHHHHHHHHHSSTTSPP-GGGTSSHHHHHHHHHHSTT-TT--EEEEEE--SS--SSTT----EEEEEEETTEEEEEEE--SS-TTHHHHHHHHTTTS--SEEEEEE-GGG--HHHHHHHTT-SS-EEEEE----SPPPP----